Protein AF-A0A3S8S0G2-F1 (afdb_monomer_lite)

Foldseek 3Di:
DDPVVLVVLVVVLVVLVVVLVVLVVQLVVLVVVLVVLVVVLVVQVVCCVVVVDNDDPVRNVVSVVVNVVSVVVNVVSVVVSVVSVCCCVVPSPVVNVVVVVVVVVVVVVVVVVVVVVVVVVVVVVVVVVVVLVVVQVVVVVVQVVVLVVVVVVCVVVVNDDDDDRDDDDCVCVQAPPVRPDRVDDDPVQVCCCVVVVDHDPVVVVCVPVPDDDDDD

Secondary structure (DSSP, 8-state):
--HHHHHHHHHHHHHHHHHHHHHHHHHHHHHHHHHHHHHHHHHHHHHHHTTSS---HHHHHHHHHHHHHHHHHHHHHHHHHHHHHHHIIIIIHHHHHHHHHHHHHHHHHHHHHHHHHHHHHHHHHHHHHHHHHHHHHHHHHHHHHHHHHHHHHHHHHT-----------GGGTSS-TTS---SS--HHHHHIIIII----GGGGGGTT--SS----

Radius of gyration: 42.7 Å; chains: 1; bounding box: 92×51×116 Å

Sequence (216 aa):
MSIKELREYEVAAKEFEDRLRVAREELHSLKEQHYKLSQKRMDMVDQDTKGTKQYSYSDFKKVDTELAELEKGIEFTSERVTRIEQSKNEQLAPLVRKAREGAEARARELKGVIDDVLEEMRRNRANMLLQLKKAHTEVNAELTALDNELERAELRTGNRNSYRSLSFDIREVLHDGEGNIGILPTYAEFDSAFYRGEVPDWAYKYEGERDGVPEA

Organism: NCBI:txid1338368

Structure (mmCIF, N/CA/C/O backbone):
data_AF-A0A3S8S0G2-F1
#
_entry.id   AF-A0A3S8S0G2-F1
#
loop_
_atom_site.group_PDB
_atom_site.id
_atom_site.type_symbol
_atom_site.label_atom_id
_atom_site.label_alt_id
_atom_site.label_comp_id
_atom_site.label_asym_id
_atom_site.label_entity_id
_atom_site.label_seq_id
_atom_site.pdbx_PDB_ins_code
_atom_site.Cartn_x
_atom_site.Cartn_y
_atom_site.Cartn_z
_atom_site.occupancy
_atom_site.B_iso_or_equiv
_atom_site.auth_seq_id
_atom_site.auth_comp_id
_atom_site.auth_asym_id
_atom_site.auth_atom_id
_atom_site.pdbx_PDB_model_num
ATOM 1 N N . MET A 1 1 ? -7.009 11.282 -6.377 1.00 55.25 1 MET A N 1
ATOM 2 C CA . MET A 1 1 ? -6.869 11.013 -4.934 1.00 55.25 1 MET A CA 1
ATOM 3 C C . MET A 1 1 ? -5.385 10.971 -4.613 1.00 55.25 1 MET A C 1
ATOM 5 O O . MET A 1 1 ? -4.641 10.344 -5.360 1.00 55.25 1 MET A O 1
ATOM 9 N N . SER A 1 2 ? -4.941 11.721 -3.614 1.00 60.03 2 SER A N 1
ATOM 10 C CA . SER A 1 2 ? -3.530 11.914 -3.278 1.00 60.03 2 SER A CA 1
ATOM 11 C C . SER A 1 2 ? -3.062 10.918 -2.211 1.00 60.03 2 SER A C 1
ATOM 13 O O . SER A 1 2 ? -3.845 10.460 -1.384 1.00 60.03 2 SER A O 1
ATOM 15 N N . ILE A 1 3 ? -1.757 10.627 -2.178 1.00 62.78 3 ILE A N 1
ATOM 16 C CA . ILE A 1 3 ? -1.111 9.828 -1.114 1.00 62.78 3 ILE A CA 1
ATOM 17 C C . ILE A 1 3 ? -1.413 10.405 0.284 1.00 62.78 3 ILE A C 1
ATOM 19 O O . ILE A 1 3 ? -1.460 9.674 1.271 1.00 62.78 3 ILE A O 1
ATOM 23 N N . LYS A 1 4 ? -1.652 11.718 0.364 1.00 65.62 4 LYS A N 1
ATOM 24 C CA . LYS A 1 4 ? -2.008 12.418 1.596 1.00 65.62 4 LYS A CA 1
ATOM 25 C C . LYS A 1 4 ? -3.375 11.980 2.140 1.00 65.62 4 LYS A C 1
ATOM 27 O O . LYS A 1 4 ? -3.467 11.688 3.324 1.00 65.62 4 LYS A O 1
ATOM 32 N N . GLU A 1 5 ? -4.381 11.837 1.278 1.00 66.38 5 GLU A N 1
ATOM 33 C CA . GLU A 1 5 ? -5.725 11.371 1.670 1.00 66.38 5 GLU A CA 1
ATOM 34 C C . GLU A 1 5 ? -5.680 9.922 2.187 1.00 66.38 5 GLU A C 1
ATOM 36 O O . GLU A 1 5 ? -6.320 9.589 3.179 1.00 66.38 5 GLU A O 1
ATOM 41 N N . LEU A 1 6 ? -4.846 9.067 1.582 1.00 68.12 6 LEU A N 1
ATOM 42 C CA . LEU A 1 6 ? -4.609 7.692 2.048 1.00 68.12 6 LEU A CA 1
ATOM 43 C C . LEU A 1 6 ? -4.014 7.641 3.464 1.00 68.12 6 LEU A C 1
ATOM 45 O O . LEU A 1 6 ? -4.490 6.876 4.300 1.00 68.12 6 LEU A O 1
ATOM 49 N N . ARG A 1 7 ? -3.021 8.490 3.754 1.00 69.44 7 ARG A N 1
ATOM 50 C CA . ARG A 1 7 ? -2.430 8.601 5.099 1.00 69.44 7 ARG A CA 1
ATOM 51 C C . ARG A 1 7 ? -3.428 9.127 6.127 1.00 69.44 7 ARG A C 1
ATOM 53 O O . ARG A 1 7 ? -3.447 8.650 7.257 1.00 69.44 7 ARG A O 1
ATOM 60 N N . GLU A 1 8 ? -4.266 10.087 5.749 1.00 74.50 8 GLU A N 1
ATOM 61 C CA . GLU A 1 8 ? -5.331 10.601 6.617 1.00 74.50 8 GLU A CA 1
ATOM 62 C C . GLU A 1 8 ? -6.349 9.497 6.961 1.00 74.50 8 GLU A C 1
ATOM 64 O O . GLU A 1 8 ? -6.762 9.383 8.117 1.00 74.50 8 GLU A O 1
ATOM 69 N N . TYR A 1 9 ? -6.675 8.608 6.012 1.00 77.12 9 TYR A N 1
ATOM 70 C CA . TYR A 1 9 ? -7.516 7.437 6.282 1.00 77.12 9 TYR A CA 1
ATOM 71 C C . TYR A 1 9 ? -6.854 6.400 7.191 1.00 77.12 9 TYR A C 1
ATOM 73 O O . TYR A 1 9 ? -7.536 5.839 8.046 1.00 77.12 9 TYR A O 1
ATOM 81 N N . GLU A 1 10 ? -5.551 6.143 7.051 1.00 73.06 10 GLU A N 1
ATOM 82 C CA . GLU A 1 10 ? -4.819 5.244 7.957 1.00 73.06 10 GLU A CA 1
ATOM 83 C C . GLU A 1 10 ? -4.799 5.775 9.395 1.00 73.06 10 GLU A C 1
ATOM 85 O O . GLU A 1 10 ? -5.025 5.019 10.342 1.00 73.06 10 GLU A O 1
ATOM 90 N N . VAL A 1 11 ? -4.582 7.083 9.565 1.00 79.88 11 VAL A N 1
ATOM 91 C CA . VAL A 1 11 ? -4.627 7.735 10.881 1.00 79.88 11 VAL A CA 1
ATOM 92 C C . VAL A 1 11 ? -6.025 7.615 11.488 1.00 79.88 11 VAL A C 1
ATOM 94 O O . VAL A 1 11 ? -6.151 7.194 12.639 1.00 79.88 11 VAL A O 1
ATOM 97 N N . ALA A 1 12 ? -7.073 7.896 10.708 1.00 79.19 12 ALA A N 1
ATOM 98 C CA . ALA A 1 12 ? -8.452 7.733 11.158 1.00 79.19 12 ALA A CA 1
ATOM 99 C C . ALA A 1 12 ? -8.774 6.269 11.512 1.00 79.19 12 ALA A C 1
ATOM 101 O O . ALA A 1 12 ? -9.400 6.008 12.538 1.00 79.19 12 ALA A O 1
ATOM 102 N N . ALA A 1 13 ? -8.315 5.298 10.712 1.00 78.12 13 ALA A N 1
ATOM 103 C CA . ALA A 1 13 ? -8.507 3.869 10.975 1.00 78.12 13 ALA A CA 1
ATOM 104 C C . ALA A 1 13 ? -7.913 3.450 12.318 1.00 78.12 13 ALA A C 1
ATOM 106 O O . ALA A 1 13 ? -8.582 2.784 13.112 1.00 78.12 13 ALA A O 1
ATOM 107 N N . LYS A 1 14 ? -6.681 3.889 12.580 1.00 82.50 14 LYS A N 1
ATOM 108 C CA . LYS A 1 14 ? -5.986 3.620 13.833 1.00 82.50 14 LYS A CA 1
ATOM 109 C C . LYS A 1 14 ? -6.703 4.259 15.021 1.00 82.50 14 LYS A C 1
ATOM 111 O O . LYS A 1 14 ? -6.891 3.610 16.043 1.00 82.50 14 LYS A O 1
ATOM 116 N N . GLU A 1 15 ? -7.179 5.492 14.866 1.00 85.56 15 GLU A N 1
ATOM 117 C CA . GLU A 1 15 ? -7.952 6.172 15.906 1.00 85.56 15 GLU A CA 1
ATOM 118 C C . GLU A 1 15 ? -9.265 5.436 16.229 1.00 85.56 15 GLU A C 1
ATOM 120 O O . GLU A 1 15 ? -9.613 5.268 17.401 1.00 85.56 15 GLU A O 1
ATOM 125 N N . PHE A 1 16 ? -9.985 4.946 15.214 1.00 86.00 16 PHE A N 1
ATOM 126 C CA . PHE A 1 16 ? -11.172 4.112 15.424 1.00 86.00 16 PHE A CA 1
ATOM 127 C C . PHE A 1 16 ? -10.834 2.812 16.157 1.00 86.00 16 PHE A C 1
ATOM 129 O O . PHE A 1 16 ? -11.582 2.413 17.048 1.00 86.00 16 PHE A O 1
ATOM 136 N N . GLU A 1 17 ? -9.724 2.157 15.817 1.00 85.38 17 GLU A N 1
ATOM 137 C CA . GLU A 1 17 ? -9.273 0.937 16.493 1.00 85.38 17 GLU A CA 1
ATOM 138 C C . GLU A 1 17 ? -8.906 1.178 17.955 1.00 85.38 17 GLU A C 1
ATOM 140 O O . GLU A 1 17 ? -9.342 0.414 18.816 1.00 85.38 17 GLU A O 1
ATOM 145 N N . ASP A 1 18 ? -8.193 2.263 18.252 1.00 89.25 18 ASP A N 1
ATOM 146 C CA . ASP A 1 18 ? -7.839 2.633 19.621 1.00 89.25 18 ASP A CA 1
ATOM 147 C C . ASP A 1 18 ? -9.086 2.943 20.459 1.00 89.25 18 ASP A C 1
ATOM 149 O O . ASP A 1 18 ? -9.242 2.414 21.563 1.00 89.25 18 ASP A O 1
ATOM 153 N N . ARG A 1 19 ? -10.028 3.729 19.921 1.00 88.56 19 ARG A N 1
ATOM 154 C CA . ARG A 1 19 ? -11.305 4.028 20.596 1.00 88.56 19 ARG A CA 1
ATOM 155 C C . ARG A 1 19 ? -12.122 2.763 20.856 1.00 88.56 19 ARG A C 1
ATOM 157 O O . ARG A 1 19 ? -12.725 2.618 21.919 1.00 88.56 19 ARG A O 1
ATOM 164 N N . LEU A 1 20 ? -12.143 1.846 19.894 1.00 91.19 20 LEU A N 1
ATOM 165 C CA . LEU A 1 20 ? -12.887 0.593 19.977 1.00 91.19 20 LEU A CA 1
ATOM 166 C C . LEU A 1 20 ? -12.241 -0.376 20.975 1.00 91.19 20 LEU A C 1
ATOM 168 O O . LEU A 1 20 ? -12.955 -1.026 21.738 1.00 91.19 20 LEU A O 1
ATOM 172 N N . ARG A 1 21 ? -10.905 -0.420 21.035 1.00 93.56 21 ARG A N 1
ATOM 173 C CA . ARG A 1 21 ? -10.153 -1.161 22.053 1.00 93.56 21 ARG A CA 1
ATOM 174 C C . ARG A 1 21 ? -10.496 -0.663 23.456 1.00 93.56 21 ARG A C 1
ATOM 176 O O . ARG A 1 21 ? -10.939 -1.462 24.275 1.00 93.56 21 ARG A O 1
ATOM 183 N N . VAL A 1 22 ? -10.386 0.645 23.696 1.00 93.50 22 VAL A N 1
ATOM 184 C CA . VAL A 1 22 ? -10.711 1.254 24.999 1.00 93.50 22 VAL A CA 1
ATOM 185 C C . VAL A 1 22 ? -12.167 0.984 25.387 1.00 93.50 22 VAL A C 1
ATOM 187 O O . VAL A 1 22 ? -12.443 0.568 26.508 1.00 93.50 22 VAL A O 1
ATOM 190 N N . ALA A 1 23 ? -13.113 1.144 24.457 1.00 91.62 23 ALA A N 1
ATOM 191 C CA . ALA A 1 23 ? -14.524 0.892 24.741 1.00 91.62 23 ALA A CA 1
ATOM 192 C C . ALA A 1 23 ? -14.824 -0.585 25.059 1.00 91.62 23 ALA A C 1
ATOM 194 O O . ALA A 1 23 ? -15.685 -0.865 25.892 1.00 91.62 23 ALA A O 1
ATOM 195 N N . ARG A 1 24 ? -14.119 -1.533 24.427 1.00 92.69 24 ARG A N 1
ATOM 196 C CA . ARG A 1 24 ? -14.239 -2.966 24.738 1.00 92.69 24 ARG A CA 1
ATOM 197 C C . ARG A 1 24 ? -13.631 -3.318 26.093 1.00 92.69 24 ARG A C 1
ATOM 199 O O . ARG A 1 24 ? -14.227 -4.113 26.815 1.00 92.69 24 ARG A O 1
ATOM 206 N N . GLU A 1 25 ? -12.486 -2.732 26.437 1.00 95.00 25 GLU A N 1
ATOM 207 C CA . GLU A 1 25 ? -11.857 -2.886 27.756 1.00 95.00 25 GLU A CA 1
ATOM 208 C C . GLU A 1 25 ? -12.789 -2.367 28.867 1.00 95.00 25 GLU A C 1
ATOM 210 O O . GLU A 1 25 ? -13.027 -3.065 29.853 1.00 95.00 25 GLU A O 1
ATOM 215 N N . GLU A 1 26 ? -13.402 -1.196 28.670 1.00 94.06 26 GLU A N 1
ATOM 216 C CA . GLU A 1 26 ? -14.390 -0.626 29.596 1.00 94.06 26 GLU A CA 1
ATOM 217 C C . GLU A 1 26 ? -15.633 -1.519 29.734 1.00 94.06 26 GLU A C 1
ATOM 219 O O . GLU A 1 26 ? -16.041 -1.846 30.849 1.00 94.06 26 GLU A O 1
ATOM 224 N N . LEU A 1 27 ? -16.195 -1.989 28.613 1.00 94.12 27 LEU A N 1
ATOM 225 C CA . LEU A 1 27 ? -17.341 -2.903 28.619 1.00 94.12 27 LEU A CA 1
ATOM 226 C C . LEU A 1 27 ? -17.026 -4.206 29.363 1.00 94.12 27 LEU A C 1
ATOM 228 O O . LEU A 1 27 ? -17.877 -4.732 30.080 1.00 94.12 27 LEU A O 1
ATOM 232 N N . HIS A 1 28 ? -15.818 -4.741 29.178 1.00 95.12 28 HIS A N 1
ATOM 233 C CA . HIS A 1 28 ? -15.378 -5.949 29.863 1.00 95.12 28 HIS A CA 1
ATOM 234 C C . HIS A 1 28 ? -15.282 -5.727 31.376 1.00 95.12 28 HIS A C 1
ATOM 236 O O . HIS A 1 28 ? -15.845 -6.513 32.134 1.00 95.12 28 HIS A O 1
ATOM 242 N N . SER A 1 29 ? -14.661 -4.624 31.801 1.00 95.69 29 SER A N 1
ATOM 243 C CA . SER A 1 29 ? -14.555 -4.240 33.213 1.00 95.69 29 SER A CA 1
ATOM 244 C C . SER A 1 29 ? -15.931 -4.088 33.873 1.00 95.69 29 SER A C 1
ATOM 246 O O . SER A 1 29 ? -16.177 -4.660 34.935 1.00 95.69 29 SER A O 1
ATOM 248 N N . LEU A 1 30 ? -16.871 -3.400 33.214 1.00 94.44 30 LEU A N 1
ATOM 249 C CA . LEU A 1 30 ? -18.239 -3.237 33.716 1.00 94.44 30 LEU A CA 1
ATOM 250 C C . LEU A 1 30 ? -18.970 -4.580 33.856 1.00 94.44 30 LEU A C 1
ATOM 252 O O . LEU A 1 30 ? -19.610 -4.830 34.876 1.00 94.44 30 LEU A O 1
ATOM 256 N N . LYS A 1 31 ? -18.839 -5.475 32.867 1.00 94.12 31 LYS A N 1
ATOM 257 C CA . LYS A 1 31 ? -19.412 -6.831 32.933 1.00 94.12 31 LYS A CA 1
ATOM 258 C C . LYS A 1 31 ? -18.806 -7.659 34.063 1.00 94.12 31 LYS A C 1
ATOM 260 O O . LYS A 1 31 ? -19.527 -8.395 34.731 1.00 94.12 31 LYS A O 1
ATOM 265 N N . GLU A 1 32 ? -17.504 -7.538 34.296 1.00 96.62 32 GLU A N 1
ATOM 266 C CA . GLU A 1 32 ? -16.827 -8.238 35.387 1.00 96.62 32 GLU A CA 1
ATOM 267 C C . GLU A 1 32 ? -17.284 -7.723 36.761 1.00 96.62 32 GLU A C 1
ATOM 269 O O . GLU A 1 32 ? -17.546 -8.516 37.669 1.00 96.62 32 GLU A O 1
ATOM 274 N N . GLN A 1 33 ? -17.429 -6.403 36.914 1.00 95.06 33 GLN A N 1
ATOM 275 C CA . GLN A 1 33 ? -17.959 -5.784 38.131 1.00 95.06 33 GLN A CA 1
ATOM 276 C C . GLN A 1 33 ? -19.407 -6.204 38.393 1.00 95.06 33 GLN A C 1
ATOM 278 O O . GLN A 1 33 ? -19.728 -6.598 39.515 1.00 95.06 33 GLN A O 1
ATOM 283 N N . HIS A 1 34 ? -20.258 -6.188 37.361 1.00 96.06 34 HIS A N 1
ATOM 284 C CA . HIS A 1 34 ? -21.646 -6.648 37.456 1.00 96.06 34 HIS A CA 1
ATOM 285 C C . HIS A 1 34 ? -21.715 -8.115 37.881 1.00 96.06 34 HIS A C 1
ATOM 287 O O . HIS A 1 34 ? -22.413 -8.442 38.839 1.00 96.06 34 HIS A O 1
ATOM 293 N N . TYR A 1 35 ? -20.903 -8.982 37.269 1.00 95.69 35 TYR A N 1
ATOM 294 C CA . TYR A 1 35 ? -20.822 -10.394 37.640 1.00 95.69 35 TYR A CA 1
ATOM 295 C C . TYR A 1 35 ? -20.419 -10.590 39.109 1.00 95.69 35 TYR A C 1
ATOM 297 O O . TYR A 1 35 ? -21.106 -11.296 39.849 1.00 95.69 35 TYR A O 1
ATOM 305 N N . LYS A 1 36 ? -19.345 -9.927 39.562 1.00 96.06 36 LYS A N 1
ATOM 306 C CA . LYS A 1 36 ? -18.873 -9.994 40.958 1.00 96.06 36 LYS A CA 1
ATOM 307 C C . LYS A 1 36 ? -19.933 -9.505 41.945 1.00 96.06 36 LYS A C 1
ATOM 309 O O . LYS A 1 36 ? -20.139 -10.121 42.991 1.00 96.06 36 LYS A O 1
ATOM 314 N N . LEU A 1 37 ? -20.618 -8.412 41.620 1.00 94.88 37 LEU A N 1
ATOM 315 C CA . LEU A 1 37 ? -21.658 -7.849 42.473 1.00 94.88 37 LEU A CA 1
ATOM 316 C C . LEU A 1 37 ? -22.914 -8.733 42.501 1.00 94.88 37 LEU A C 1
ATOM 318 O O . LEU A 1 37 ? -23.516 -8.916 43.559 1.00 94.88 37 LEU A O 1
ATOM 322 N N . SER A 1 38 ? -23.261 -9.359 41.375 1.00 94.69 38 SER A N 1
ATOM 323 C CA . SER A 1 38 ? -24.359 -10.323 41.281 1.00 94.69 38 SER A CA 1
ATOM 324 C C . SER A 1 38 ? -24.070 -11.584 42.098 1.00 94.69 38 SER A C 1
ATOM 326 O O . SER A 1 38 ? -24.956 -12.076 42.797 1.00 94.69 38 SER A O 1
ATOM 328 N N . GLN A 1 39 ? -22.830 -12.086 42.073 1.00 96.12 39 GLN A N 1
ATOM 329 C CA . GLN A 1 39 ? -22.406 -13.185 42.947 1.00 96.12 39 GLN A CA 1
ATOM 330 C C . GLN A 1 39 ? -22.522 -12.796 44.422 1.00 96.12 39 GLN A C 1
ATOM 332 O O . GLN A 1 39 ? -23.163 -13.503 45.193 1.00 96.12 39 GLN A O 1
ATOM 337 N N . LYS A 1 40 ? -22.002 -11.620 44.798 1.00 94.06 40 LYS A N 1
ATOM 338 C CA . LYS A 1 40 ? -22.124 -11.097 46.165 1.00 94.06 40 LYS A CA 1
ATOM 339 C C . LYS A 1 40 ? -23.585 -11.002 46.610 1.00 94.06 40 LYS A C 1
ATOM 341 O O . LYS A 1 40 ? -23.899 -11.341 47.747 1.00 94.06 40 LYS A O 1
ATOM 346 N N . ARG A 1 41 ? -24.487 -10.566 45.726 1.00 93.69 41 ARG A N 1
ATOM 347 C CA . ARG A 1 41 ? -25.928 -10.527 45.999 1.00 93.69 41 ARG A CA 1
ATOM 348 C C . ARG A 1 41 ? -26.494 -11.921 46.267 1.00 93.69 41 ARG A C 1
ATOM 350 O O . ARG A 1 41 ? -27.240 -12.084 47.229 1.00 93.69 41 ARG A O 1
ATOM 357 N N . MET A 1 42 ? -26.153 -12.914 45.443 1.00 93.62 42 MET A N 1
ATOM 358 C CA . MET A 1 42 ? -26.585 -14.301 45.661 1.00 93.62 42 MET A CA 1
ATOM 359 C C . MET A 1 42 ? -26.065 -14.846 46.994 1.00 93.62 42 MET A C 1
ATOM 361 O O . MET A 1 42 ? -26.844 -15.426 47.746 1.00 93.62 42 MET A O 1
ATOM 365 N N . ASP A 1 43 ? -24.802 -14.583 47.330 1.00 94.81 43 ASP A N 1
ATOM 366 C CA . ASP A 1 43 ? -24.209 -14.991 48.607 1.00 94.81 43 ASP A CA 1
ATOM 367 C C . ASP A 1 43 ? -24.902 -14.322 49.802 1.00 94.81 43 ASP A C 1
ATOM 369 O O . ASP A 1 43 ? -25.124 -14.962 50.830 1.00 94.81 43 ASP A O 1
ATOM 373 N N . MET A 1 44 ? -25.278 -13.043 49.679 1.00 92.94 44 MET A N 1
ATOM 374 C CA . MET A 1 44 ? -26.047 -12.340 50.712 1.00 92.94 44 MET A CA 1
ATOM 375 C C . MET A 1 44 ? -27.412 -12.996 50.939 1.00 92.94 44 MET A C 1
ATOM 377 O O . MET A 1 44 ? -27.797 -13.199 52.087 1.00 92.94 44 MET A O 1
ATOM 381 N N . VAL A 1 45 ? -28.123 -13.367 49.868 1.00 93.06 45 VAL A N 1
ATOM 382 C CA . VAL A 1 45 ? -29.414 -14.072 49.963 1.00 93.06 45 VAL A CA 1
ATOM 383 C C . VAL A 1 45 ? -29.245 -15.455 50.600 1.00 93.06 45 VAL A C 1
ATOM 385 O O . VAL A 1 45 ? -30.026 -15.835 51.472 1.00 93.06 45 VAL A O 1
ATOM 388 N N . ASP A 1 46 ? -28.221 -16.209 50.204 1.00 94.38 46 ASP A N 1
ATOM 389 C CA . ASP A 1 46 ? -27.945 -17.546 50.740 1.00 94.38 46 ASP A CA 1
ATOM 390 C C . ASP A 1 46 ? -27.591 -17.510 52.239 1.00 94.38 46 ASP A C 1
ATOM 392 O O . ASP A 1 46 ? -28.090 -18.313 53.027 1.00 94.38 46 ASP A O 1
ATOM 396 N N . GLN A 1 47 ? -26.780 -16.541 52.668 1.00 93.06 47 GLN A N 1
ATOM 397 C CA . GLN A 1 47 ? -26.413 -16.367 54.077 1.00 93.06 47 GLN A CA 1
ATOM 398 C C . GLN A 1 47 ? -27.587 -15.906 54.952 1.00 93.06 47 GLN A C 1
ATOM 400 O O . GLN A 1 47 ? -27.730 -16.385 56.081 1.00 93.06 47 GLN A O 1
ATOM 405 N N . ASP A 1 48 ? -28.429 -15.010 54.431 1.00 91.00 48 ASP A N 1
ATOM 406 C CA . ASP A 1 48 ? -29.618 -14.518 55.136 1.00 91.00 48 ASP A CA 1
ATOM 407 C C . ASP A 1 48 ? -30.651 -15.640 55.314 1.00 91.00 48 ASP A C 1
ATOM 409 O O . ASP A 1 48 ? -31.127 -15.890 56.421 1.00 91.00 48 ASP A O 1
ATOM 413 N N . THR A 1 49 ? -30.908 -16.414 54.253 1.00 90.25 49 THR A N 1
ATOM 414 C CA . THR A 1 49 ? -31.842 -17.556 54.285 1.00 90.25 49 THR A CA 1
ATOM 415 C C . THR A 1 49 ? -31.359 -18.711 55.161 1.00 90.25 49 THR A C 1
ATOM 417 O O . THR A 1 49 ? -32.172 -19.359 55.820 1.00 90.25 49 THR A O 1
ATOM 420 N N . LYS A 1 50 ? -30.044 -18.958 55.224 1.00 91.56 50 LYS A N 1
ATOM 421 C CA . LYS A 1 50 ? -29.438 -19.940 56.143 1.00 91.56 50 LYS A CA 1
ATOM 422 C C . LYS A 1 50 ? -29.326 -19.434 57.583 1.00 91.56 50 LYS A C 1
ATOM 424 O O . LYS A 1 50 ? -28.956 -20.211 58.462 1.00 91.56 50 LYS A O 1
ATOM 429 N N . GLY A 1 51 ? -29.603 -18.152 57.833 1.00 86.88 51 GLY A N 1
ATOM 430 C CA . GLY A 1 51 ? -29.481 -17.525 59.150 1.00 86.88 51 GLY A CA 1
ATOM 431 C C . GLY A 1 51 ? -28.040 -17.399 59.656 1.00 86.88 51 GLY A C 1
ATOM 432 O O . GLY A 1 51 ? -27.831 -17.154 60.841 1.00 86.88 51 GLY A O 1
ATOM 433 N N . THR A 1 52 ? -27.037 -17.570 58.788 1.00 86.56 52 THR A N 1
ATOM 434 C CA . THR A 1 52 ? -25.617 -17.449 59.160 1.00 86.56 52 THR A CA 1
ATOM 435 C C . THR A 1 52 ? -25.188 -15.993 59.296 1.00 86.56 52 THR A C 1
ATOM 437 O O . THR A 1 52 ? -24.284 -15.689 60.075 1.00 86.56 52 THR A O 1
ATOM 440 N N . LYS A 1 53 ? -25.843 -15.081 58.570 1.00 88.75 53 LYS A N 1
ATOM 441 C CA . LYS A 1 53 ? -25.648 -13.636 58.686 1.00 88.75 53 LYS A CA 1
ATOM 442 C C . LYS A 1 53 ? -26.908 -12.906 58.238 1.00 88.75 53 LYS A C 1
ATOM 444 O O . LYS A 1 53 ? -27.368 -13.133 57.129 1.00 88.75 53 LYS A O 1
ATOM 449 N N . GLN A 1 54 ? -27.428 -12.018 59.083 1.00 85.88 54 GLN A N 1
ATOM 450 C CA . GLN A 1 54 ? -28.591 -11.199 58.746 1.00 85.88 54 GLN A CA 1
ATOM 451 C C . GLN A 1 54 ? -28.170 -9.931 58.011 1.00 85.88 54 GLN A C 1
ATOM 453 O O . GLN A 1 54 ? -27.309 -9.186 58.491 1.00 85.88 54 GLN A O 1
ATOM 458 N N . TYR A 1 55 ? -28.801 -9.676 56.872 1.00 88.75 55 TYR A N 1
ATOM 459 C CA . TYR A 1 55 ? -28.630 -8.445 56.109 1.00 88.75 55 TYR A CA 1
ATOM 460 C C . TYR A 1 55 ? -29.885 -7.584 56.215 1.00 88.75 55 TYR A C 1
ATOM 462 O O . TYR A 1 55 ? -31.011 -8.078 56.212 1.00 88.75 55 TYR A O 1
ATOM 470 N N . SER A 1 56 ? -29.711 -6.266 56.310 1.00 91.00 56 SER A N 1
ATOM 471 C CA . SER A 1 56 ? -30.863 -5.371 56.321 1.00 91.00 56 SER A CA 1
ATOM 472 C C . SER A 1 56 ? -31.426 -5.206 54.908 1.00 91.00 56 SER A C 1
ATOM 474 O O . SER A 1 56 ? -30.706 -5.297 53.912 1.00 91.00 56 SER A O 1
ATOM 476 N N . TYR A 1 57 ? -32.704 -4.835 54.808 1.00 89.88 57 TYR A N 1
ATOM 477 C CA . TYR A 1 57 ? -33.296 -4.414 53.533 1.00 89.88 57 TYR A CA 1
ATOM 478 C C . TYR A 1 57 ? -32.490 -3.287 52.861 1.00 89.88 57 TYR A C 1
ATOM 480 O O . TYR A 1 57 ? -32.390 -3.225 51.637 1.00 89.88 57 TYR A O 1
ATOM 488 N N . SER A 1 58 ? -31.872 -2.408 53.658 1.00 90.94 58 SER A N 1
ATOM 489 C CA . SER A 1 58 ? -31.046 -1.321 53.135 1.00 90.94 58 SER A CA 1
ATOM 490 C C . SER A 1 58 ? -29.755 -1.812 52.471 1.00 90.94 58 SER A C 1
ATOM 492 O O . SER A 1 58 ? -29.308 -1.191 51.508 1.00 90.94 58 SER A O 1
ATOM 494 N N . ASP A 1 59 ? -29.192 -2.937 52.923 1.00 91.25 59 ASP A N 1
ATOM 495 C CA . ASP A 1 59 ? -27.980 -3.524 52.344 1.00 91.25 59 ASP A CA 1
ATOM 496 C C . ASP A 1 59 ? -28.277 -4.158 50.985 1.00 91.25 59 ASP A C 1
ATOM 498 O O . ASP A 1 59 ? -27.566 -3.893 50.016 1.00 91.25 59 ASP A O 1
ATOM 502 N N . PHE A 1 60 ? -29.372 -4.918 50.886 1.00 90.94 60 PHE A N 1
ATOM 503 C CA . PHE A 1 60 ? -29.843 -5.450 49.605 1.00 90.94 60 PHE A CA 1
ATOM 504 C C . PHE A 1 60 ? -30.172 -4.333 48.619 1.00 90.94 60 PHE A C 1
ATOM 506 O O . PHE A 1 60 ? -29.728 -4.374 47.477 1.00 90.94 60 PHE A O 1
ATOM 513 N N . LYS A 1 61 ? -30.863 -3.282 49.077 1.00 93.75 61 LYS A N 1
ATOM 514 C CA . LYS A 1 61 ? -31.218 -2.146 48.222 1.00 93.75 61 LYS A CA 1
ATOM 515 C C . LYS A 1 61 ? -29.993 -1.426 47.652 1.00 93.75 61 LYS A C 1
ATOM 517 O O . LYS A 1 61 ? -30.040 -0.999 46.501 1.00 93.75 61 LYS A O 1
ATOM 522 N N . LYS A 1 62 ? -28.906 -1.283 48.421 1.00 94.75 62 LYS A N 1
ATOM 523 C CA . LYS A 1 62 ? -27.648 -0.702 47.915 1.00 94.75 62 LYS A CA 1
ATOM 524 C C . LYS A 1 62 ? -27.071 -1.544 46.781 1.00 94.75 62 LYS A C 1
ATOM 526 O O . LYS A 1 62 ? -26.799 -1.005 45.717 1.00 94.75 62 LYS A O 1
ATOM 531 N N . VAL A 1 63 ? -26.972 -2.857 46.987 1.00 94.00 63 VAL A N 1
ATOM 532 C CA . VAL A 1 63 ? -26.455 -3.791 45.975 1.00 94.00 63 VAL A CA 1
ATOM 533 C C . VAL A 1 63 ? -27.344 -3.822 44.730 1.00 94.00 63 VAL A C 1
ATOM 535 O O . VAL A 1 63 ? -26.828 -3.788 43.619 1.00 94.00 63 VAL A O 1
ATOM 538 N N . ASP A 1 64 ? -28.668 -3.821 44.894 1.00 92.56 64 ASP A N 1
ATOM 539 C CA . ASP A 1 64 ? -29.622 -3.757 43.779 1.00 92.56 64 ASP A CA 1
ATOM 540 C C . ASP A 1 64 ? -29.490 -2.449 42.984 1.00 92.56 64 ASP A C 1
ATOM 542 O O . ASP A 1 64 ? -29.581 -2.452 41.758 1.00 92.56 64 ASP A O 1
ATOM 546 N N . THR A 1 65 ? -29.250 -1.327 43.672 1.00 95.25 65 THR A N 1
ATOM 547 C CA . THR A 1 65 ? -29.049 -0.022 43.024 1.00 95.25 65 THR A CA 1
ATOM 548 C C . THR A 1 65 ? -27.744 -0.005 42.231 1.00 95.25 65 THR A C 1
ATOM 550 O O . THR A 1 65 ? -27.754 0.365 41.061 1.00 95.25 65 THR A O 1
ATOM 553 N N . GLU A 1 66 ? -26.643 -0.465 42.830 1.00 93.81 66 GLU A N 1
ATOM 554 C CA . GLU A 1 66 ? -25.339 -0.575 42.163 1.00 93.81 66 GLU A CA 1
ATOM 555 C C . GLU A 1 66 ? -25.392 -1.533 40.956 1.00 93.81 66 GLU A C 1
ATOM 557 O O . GLU A 1 66 ? -24.825 -1.236 39.905 1.00 93.81 66 GLU A O 1
ATOM 562 N N . LEU A 1 67 ? -26.121 -2.654 41.051 1.00 94.75 67 LEU A N 1
ATOM 563 C CA . LEU A 1 67 ? -26.345 -3.560 39.916 1.00 94.75 67 LEU A CA 1
ATOM 564 C C . LEU A 1 67 ? -27.109 -2.879 38.778 1.00 94.75 67 LEU A C 1
ATOM 566 O O . LEU A 1 67 ? -26.697 -2.992 37.625 1.00 94.75 67 LEU A O 1
ATOM 570 N N . ALA A 1 68 ? -28.179 -2.146 39.093 1.00 95.12 68 ALA A N 1
ATOM 571 C CA . ALA A 1 68 ? -28.958 -1.421 38.092 1.00 95.12 68 ALA A CA 1
ATOM 572 C C . ALA A 1 68 ? -28.147 -0.295 37.420 1.00 95.12 68 ALA A C 1
ATOM 574 O O . ALA A 1 68 ? -28.326 -0.018 36.233 1.00 95.12 68 ALA A O 1
ATOM 575 N N . GLU A 1 69 ? -27.248 0.364 38.156 1.00 94.56 69 GLU A N 1
ATOM 576 C CA . GLU A 1 69 ? -26.318 1.351 37.594 1.00 94.56 69 GLU A CA 1
ATOM 577 C C . GLU A 1 69 ? -25.298 0.699 36.653 1.00 94.56 69 GLU A C 1
ATOM 579 O O . GLU A 1 69 ? -25.081 1.197 35.545 1.00 94.56 69 GLU A O 1
ATOM 584 N N . LEU A 1 70 ? -24.728 -0.445 37.045 1.00 93.31 70 LEU A N 1
ATOM 585 C CA . LEU A 1 70 ? -23.814 -1.213 36.198 1.00 93.31 70 LEU A CA 1
ATOM 586 C C . LEU A 1 70 ? -24.504 -1.733 34.932 1.00 93.31 70 LEU A C 1
ATOM 588 O O . LEU A 1 70 ? -23.910 -1.660 33.860 1.00 93.31 70 LEU A O 1
ATOM 592 N N . GLU A 1 71 ? -25.755 -2.196 35.012 1.00 93.88 71 GLU A N 1
ATOM 593 C CA . GLU A 1 71 ? -26.531 -2.623 33.837 1.00 93.88 71 GLU A CA 1
ATOM 594 C C . GLU A 1 71 ? -26.711 -1.492 32.826 1.00 93.88 71 GLU A C 1
ATOM 596 O O . GLU A 1 71 ? -26.423 -1.680 31.643 1.00 93.88 71 GLU A O 1
ATOM 601 N N . LYS A 1 72 ? -27.085 -0.294 33.291 1.00 94.38 72 LYS A N 1
ATOM 602 C CA . LYS A 1 72 ? -27.174 0.893 32.425 1.00 94.38 72 LYS A CA 1
ATOM 603 C C . LYS A 1 72 ? -25.824 1.254 31.810 1.00 94.38 72 LYS A C 1
ATOM 605 O O . LYS A 1 72 ? -25.754 1.599 30.632 1.00 94.38 72 LYS A O 1
ATOM 610 N N . GLY A 1 73 ? -24.746 1.166 32.591 1.00 91.75 73 GLY A N 1
ATOM 611 C CA . GLY A 1 73 ? -23.385 1.394 32.102 1.00 91.75 73 GLY A CA 1
ATOM 612 C C . GLY A 1 73 ? -22.974 0.393 31.017 1.00 91.75 73 GLY A C 1
ATOM 613 O O . GLY A 1 73 ? -22.389 0.784 30.003 1.00 91.75 73 GLY A O 1
ATOM 614 N N . ILE A 1 74 ? -23.314 -0.888 31.196 1.00 93.94 74 ILE A N 1
ATOM 615 C CA . ILE A 1 74 ? -23.072 -1.959 30.220 1.00 93.94 74 ILE A CA 1
ATOM 616 C C . ILE A 1 74 ? -23.861 -1.700 28.938 1.00 93.94 74 ILE A C 1
ATOM 618 O O . ILE A 1 74 ? -23.281 -1.787 27.857 1.00 93.94 74 ILE A O 1
ATOM 622 N N . GLU A 1 75 ? -25.149 -1.370 29.043 1.00 94.31 75 GLU A N 1
ATOM 623 C CA . GLU A 1 75 ? -26.013 -1.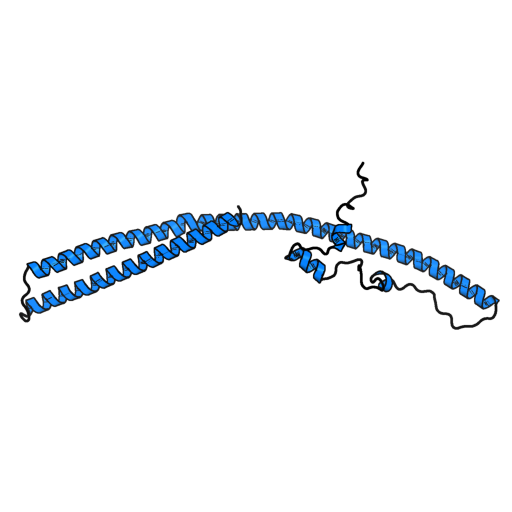086 27.894 1.00 94.31 75 GLU A CA 1
ATOM 624 C C . GLU A 1 75 ? -25.466 0.090 27.077 1.00 94.31 75 GLU A C 1
ATOM 626 O O . GLU A 1 75 ? -25.162 -0.061 25.891 1.00 94.31 75 GLU A O 1
ATOM 631 N N . PHE A 1 76 ? -25.199 1.220 27.737 1.00 94.25 76 PHE A N 1
ATOM 632 C CA . PHE A 1 76 ? -24.636 2.408 27.098 1.00 94.25 76 PHE A CA 1
ATOM 633 C C . PHE A 1 76 ? -23.289 2.130 26.415 1.00 94.25 76 PHE A C 1
ATOM 635 O O . PHE A 1 76 ? -23.055 2.531 25.271 1.00 94.25 76 PHE A O 1
ATOM 642 N N . THR A 1 77 ? -22.386 1.421 27.097 1.00 91.38 77 THR A N 1
ATOM 643 C CA . THR A 1 77 ? -21.059 1.113 26.546 1.00 91.38 77 THR A CA 1
ATOM 644 C C . THR A 1 77 ? -21.157 0.114 25.395 1.00 91.38 77 THR A C 1
ATOM 646 O O . THR A 1 77 ? -20.440 0.253 24.403 1.00 91.38 77 THR A O 1
ATOM 649 N N . SER A 1 78 ? -22.076 -0.853 25.473 1.00 93.31 78 SER A N 1
ATOM 650 C CA . SER A 1 78 ? -22.348 -1.803 24.394 1.00 93.31 78 SER A CA 1
ATOM 651 C C . SER A 1 78 ? -22.853 -1.087 23.143 1.00 93.31 78 SER A C 1
ATOM 653 O O . SER A 1 78 ? -22.309 -1.300 22.061 1.00 93.31 78 SER A O 1
ATOM 655 N N . GLU A 1 79 ? -23.818 -0.172 23.276 1.00 93.44 79 GLU A N 1
ATOM 656 C CA . GLU A 1 79 ? -24.278 0.654 22.154 1.00 93.44 79 GLU A CA 1
ATOM 657 C C . GLU A 1 79 ? -23.156 1.506 21.556 1.00 93.44 79 GLU A C 1
ATOM 659 O O . GLU A 1 79 ? -23.093 1.698 20.339 1.00 93.44 79 GLU A O 1
ATOM 664 N N . ARG A 1 80 ? -22.272 2.047 22.403 1.00 91.94 80 ARG A N 1
ATOM 665 C CA . ARG A 1 80 ? -21.123 2.834 21.951 1.00 91.94 80 ARG A CA 1
ATOM 666 C C . ARG A 1 80 ? -20.167 1.976 21.124 1.00 91.94 80 ARG A C 1
ATOM 668 O O . ARG A 1 80 ? -19.741 2.424 20.063 1.00 91.94 80 ARG A O 1
ATOM 675 N N . VAL A 1 81 ? -19.870 0.749 21.562 1.00 91.88 81 VAL A N 1
ATOM 676 C CA . VAL A 1 81 ? -19.067 -0.214 20.785 1.00 91.88 81 VAL A CA 1
ATOM 677 C C . VAL A 1 81 ? -19.727 -0.488 19.433 1.00 91.88 81 VAL A C 1
ATOM 679 O O . VAL A 1 81 ? -19.069 -0.333 18.406 1.00 91.88 81 VAL A O 1
ATOM 682 N N . THR A 1 82 ? -21.028 -0.794 19.411 1.00 92.94 82 THR A N 1
ATOM 683 C CA . THR A 1 82 ? -21.764 -1.063 18.166 1.00 92.94 82 THR A CA 1
ATOM 684 C C . THR A 1 82 ? -21.736 0.129 17.205 1.00 92.94 82 THR A C 1
ATOM 686 O O . THR A 1 82 ? -21.473 -0.049 16.017 1.00 92.94 82 THR A O 1
ATOM 689 N N . ARG A 1 83 ? -21.929 1.359 17.700 1.00 90.88 83 ARG A N 1
ATOM 690 C CA . ARG A 1 83 ? -21.866 2.578 16.873 1.00 90.88 83 ARG A CA 1
ATOM 691 C C . ARG A 1 83 ? -20.484 2.809 16.264 1.00 90.88 83 ARG A C 1
ATOM 693 O O . ARG A 1 83 ? -20.385 3.206 15.101 1.00 90.88 83 ARG A O 1
ATOM 700 N N . ILE A 1 84 ? -19.415 2.564 17.024 1.00 89.12 84 ILE A N 1
ATOM 701 C CA . ILE A 1 84 ? -18.038 2.692 16.523 1.00 89.12 84 ILE A CA 1
ATOM 702 C C . ILE A 1 84 ? -17.759 1.612 15.464 1.00 89.12 84 ILE A C 1
ATOM 704 O O . ILE A 1 84 ? -17.191 1.921 14.416 1.00 89.12 84 ILE A O 1
ATOM 708 N N . GLU A 1 85 ? -18.201 0.372 15.690 1.00 87.69 85 GLU A N 1
ATOM 709 C CA . GLU A 1 85 ? -18.071 -0.733 14.727 1.00 87.69 85 GLU A CA 1
ATOM 710 C C . GLU A 1 85 ? -18.810 -0.453 13.413 1.00 87.69 85 GLU A C 1
ATOM 712 O O . GLU A 1 85 ? -18.237 -0.621 12.334 1.00 87.69 85 GLU A O 1
ATOM 717 N N . GLN A 1 86 ? -20.051 0.032 13.494 1.00 88.38 86 GLN A N 1
ATOM 718 C CA . GLN A 1 86 ? -20.831 0.451 12.328 1.00 88.38 86 GLN A CA 1
ATOM 719 C C . GLN A 1 86 ? -20.140 1.589 11.577 1.00 88.38 86 GLN A C 1
ATOM 721 O O . GLN A 1 86 ? -19.947 1.493 10.370 1.00 88.38 86 GLN A O 1
ATOM 726 N N . SER A 1 87 ? -19.674 2.621 12.286 1.00 83.88 87 SER A N 1
ATOM 727 C CA . SER A 1 87 ? -18.988 3.760 11.658 1.00 83.88 87 SER A CA 1
ATOM 728 C C . SER A 1 87 ? -17.718 3.321 10.917 1.00 83.88 87 SER A C 1
ATOM 730 O O . SER A 1 87 ? -17.483 3.740 9.783 1.00 83.88 87 SER A O 1
ATOM 732 N N . LYS A 1 88 ? -16.926 2.414 11.506 1.00 81.44 88 LYS A N 1
ATOM 733 C CA . LYS A 1 88 ? -15.741 1.838 10.851 1.00 81.44 88 LYS A CA 1
ATOM 734 C C . LYS A 1 88 ? -16.114 1.083 9.570 1.00 81.44 88 LYS A C 1
ATOM 736 O O . LYS A 1 88 ? -15.487 1.283 8.529 1.00 81.44 88 LYS A O 1
ATOM 741 N N . ASN A 1 89 ? -17.128 0.224 9.633 1.00 80.19 89 ASN A N 1
ATOM 742 C CA . ASN A 1 89 ? -17.485 -0.650 8.517 1.00 80.19 89 ASN A CA 1
ATOM 743 C C . ASN A 1 89 ? -18.224 0.082 7.390 1.00 80.19 89 ASN A C 1
ATOM 745 O O . ASN A 1 89 ? -17.961 -0.174 6.218 1.00 80.19 89 ASN A O 1
ATOM 749 N N . GLU A 1 90 ? -19.133 0.993 7.725 1.00 81.62 90 GLU A N 1
ATOM 750 C CA . GLU A 1 90 ? -20.016 1.644 6.753 1.00 81.62 90 GLU A CA 1
ATOM 751 C C . GLU A 1 90 ? -19.414 2.919 6.164 1.00 81.62 90 GLU A C 1
ATOM 753 O O . GLU A 1 90 ? -19.696 3.247 5.013 1.00 81.62 90 GLU A O 1
ATOM 758 N N . GLN A 1 91 ? -18.573 3.638 6.914 1.00 77.88 91 GLN A N 1
ATOM 759 C CA . GLN A 1 91 ? -18.015 4.912 6.453 1.00 77.88 91 GLN A CA 1
ATOM 760 C C . GLN A 1 91 ? -16.564 4.765 6.007 1.00 77.88 91 GLN A C 1
ATOM 762 O O . GLN A 1 91 ? -16.215 5.173 4.899 1.00 77.88 91 GLN A O 1
ATOM 767 N N . LEU A 1 92 ? -15.712 4.155 6.833 1.00 76.12 92 LEU A N 1
ATOM 768 C CA . LEU A 1 92 ? -14.277 4.129 6.558 1.00 76.12 92 LEU A CA 1
ATOM 769 C C . LEU A 1 92 ? -13.898 3.088 5.497 1.00 76.12 92 LEU A C 1
ATOM 771 O O . LEU A 1 92 ? -13.152 3.400 4.568 1.00 76.12 92 LEU A O 1
ATOM 775 N N . ALA A 1 93 ? -14.433 1.867 5.586 1.00 74.62 93 ALA A N 1
ATOM 776 C CA . ALA A 1 93 ? -14.066 0.795 4.656 1.00 74.62 93 ALA A CA 1
ATOM 777 C C . ALA A 1 93 ? -14.369 1.125 3.174 1.00 74.62 93 ALA A C 1
ATOM 779 O O . ALA A 1 93 ? -13.501 0.887 2.325 1.00 74.62 93 ALA A O 1
ATOM 780 N N . PRO A 1 94 ? -15.524 1.726 2.813 1.00 79.38 94 PRO A N 1
ATOM 781 C CA . PRO A 1 94 ? -15.789 2.118 1.428 1.00 79.38 94 PRO A CA 1
ATOM 782 C C . PRO A 1 94 ? -14.875 3.238 0.925 1.00 79.38 94 PRO A C 1
ATOM 784 O O . PRO A 1 94 ? -14.523 3.245 -0.255 1.00 79.38 94 PRO A O 1
ATOM 787 N N . LEU A 1 95 ? -14.482 4.175 1.797 1.00 75.38 95 LEU A N 1
ATOM 788 C CA . LEU A 1 95 ? -13.561 5.259 1.445 1.00 75.38 95 LEU A CA 1
ATOM 789 C C . LEU A 1 95 ? -12.163 4.717 1.142 1.00 75.38 95 LEU A C 1
ATOM 791 O O . LEU A 1 95 ? -11.603 5.041 0.097 1.00 75.38 95 LEU A O 1
ATOM 795 N N . VAL A 1 96 ? -11.651 3.810 1.979 1.00 74.19 96 VAL A N 1
ATOM 796 C CA . VAL A 1 96 ? -10.370 3.126 1.735 1.00 74.19 96 VAL A CA 1
ATOM 797 C C . VAL A 1 96 ? -10.411 2.336 0.426 1.00 74.19 96 VAL A C 1
ATOM 799 O O . VAL A 1 96 ? -9.468 2.395 -0.364 1.00 74.19 96 VAL A O 1
ATOM 802 N N . ARG A 1 97 ? -11.521 1.638 0.142 1.00 77.00 97 ARG A N 1
ATOM 803 C CA . ARG A 1 97 ? -11.682 0.908 -1.123 1.00 77.00 97 ARG A CA 1
ATOM 804 C C . ARG A 1 97 ? -11.629 1.845 -2.332 1.00 77.00 97 ARG A C 1
ATOM 806 O O . ARG A 1 97 ? -10.856 1.594 -3.251 1.00 77.00 97 ARG A O 1
ATOM 813 N N . LYS A 1 98 ? -12.382 2.950 -2.305 1.00 76.94 98 LYS A N 1
ATOM 814 C CA . LYS A 1 98 ? -12.344 3.976 -3.363 1.00 76.94 98 LYS A CA 1
ATOM 815 C C . LYS A 1 98 ? -10.951 4.586 -3.523 1.00 76.94 98 LYS A C 1
ATOM 817 O O . LYS A 1 98 ? -10.534 4.872 -4.642 1.00 76.94 98 LYS A O 1
ATOM 822 N N . ALA A 1 99 ? -10.225 4.774 -2.422 1.00 72.50 99 ALA A N 1
ATOM 823 C CA . ALA A 1 99 ? -8.861 5.282 -2.459 1.00 72.50 99 ALA A CA 1
ATOM 824 C C . ALA A 1 99 ? -7.901 4.330 -3.156 1.00 72.50 99 ALA A C 1
ATOM 826 O O . ALA A 1 99 ? -7.126 4.753 -4.016 1.00 72.50 99 ALA A O 1
ATOM 827 N N . ARG A 1 100 ? -8.015 3.038 -2.855 1.00 75.00 100 ARG A N 1
ATOM 828 C CA . ARG A 1 100 ? -7.259 1.995 -3.539 1.00 75.00 100 ARG A CA 1
ATOM 829 C C . ARG A 1 100 ? -7.587 1.935 -5.029 1.00 75.00 100 ARG A C 1
ATOM 831 O O . ARG A 1 100 ? -6.671 1.965 -5.841 1.00 75.00 100 ARG A O 1
ATOM 838 N N . GLU A 1 101 ? -8.869 1.922 -5.390 1.00 78.31 101 GLU A N 1
ATOM 839 C CA . GLU A 1 101 ? -9.312 1.931 -6.792 1.00 78.31 101 GLU A CA 1
ATOM 840 C C . GLU A 1 101 ? -8.752 3.152 -7.551 1.00 78.31 101 GLU A C 1
ATOM 842 O O . GLU A 1 101 ? -8.258 3.023 -8.672 1.00 78.31 101 GLU A O 1
ATOM 847 N N . GLY A 1 102 ? -8.759 4.333 -6.920 1.00 76.56 102 GLY A N 1
ATOM 848 C CA . GLY A 1 102 ? -8.179 5.554 -7.482 1.00 76.56 102 GLY A CA 1
ATOM 849 C C . GLY A 1 102 ? -6.656 5.492 -7.639 1.00 76.56 102 GLY A C 1
ATOM 850 O O . GLY A 1 102 ? -6.129 5.933 -8.661 1.00 76.56 102 GLY A O 1
ATOM 851 N N . ALA A 1 103 ? -5.944 4.923 -6.664 1.00 74.06 103 ALA A N 1
ATOM 852 C CA . ALA A 1 103 ? -4.499 4.718 -6.745 1.00 74.06 103 ALA A CA 1
ATOM 853 C C . ALA A 1 103 ? -4.128 3.716 -7.851 1.00 74.06 103 ALA A C 1
ATOM 855 O O . ALA A 1 103 ? -3.210 3.969 -8.626 1.00 74.06 103 ALA A O 1
ATOM 856 N N . GLU A 1 104 ? -4.875 2.618 -7.982 1.00 76.12 104 GLU A N 1
ATOM 857 C CA . GLU A 1 104 ? -4.693 1.619 -9.043 1.00 76.12 104 GLU A CA 1
ATOM 858 C C . GLU A 1 104 ? -5.009 2.190 -10.434 1.00 76.12 104 GLU A C 1
ATOM 860 O O . GLU A 1 104 ? -4.336 1.864 -11.414 1.00 76.12 104 GLU A O 1
ATOM 865 N N . ALA A 1 105 ? -6.017 3.060 -10.553 1.00 76.62 105 ALA A N 1
ATOM 866 C CA . ALA A 1 105 ? -6.280 3.799 -11.786 1.00 76.62 105 ALA A CA 1
ATOM 867 C C . ALA A 1 105 ? -5.109 4.729 -12.135 1.00 76.62 105 ALA A C 1
ATOM 869 O O . ALA A 1 105 ? -4.585 4.662 -13.246 1.00 76.62 105 ALA A O 1
ATOM 870 N N . ARG A 1 106 ? -4.621 5.514 -11.167 1.00 79.00 106 ARG A N 1
ATOM 871 C CA . ARG A 1 106 ? -3.485 6.417 -11.387 1.00 79.00 106 ARG A CA 1
ATOM 872 C C . ARG A 1 106 ? -2.198 5.668 -11.728 1.00 79.00 106 ARG A C 1
ATOM 874 O O . ARG A 1 106 ? -1.450 6.107 -12.592 1.00 79.00 106 ARG A O 1
ATOM 881 N N . ALA A 1 107 ? -1.944 4.529 -11.089 1.00 77.56 107 ALA A N 1
ATOM 882 C CA . ALA A 1 107 ? -0.803 3.679 -11.409 1.00 77.56 107 ALA A CA 1
ATOM 883 C C . ALA A 1 107 ? -0.874 3.158 -12.852 1.00 77.56 107 ALA A C 1
ATOM 885 O O . ALA A 1 107 ? 0.141 3.133 -13.540 1.00 77.56 107 ALA A O 1
ATOM 886 N N . ARG A 1 108 ? -2.069 2.793 -13.340 1.00 77.75 108 ARG A N 1
ATOM 887 C CA . ARG A 1 108 ? -2.271 2.404 -14.745 1.00 77.75 108 ARG A CA 1
ATOM 888 C C . ARG A 1 108 ? -2.025 3.559 -15.712 1.00 77.75 108 ARG A C 1
ATOM 890 O O . ARG A 1 108 ? -1.385 3.343 -16.734 1.00 77.75 108 ARG A O 1
ATOM 897 N N . GLU A 1 109 ? -2.481 4.766 -15.386 1.00 81.12 109 GLU A N 1
ATOM 898 C CA . GLU A 1 109 ? -2.187 5.964 -16.187 1.00 81.12 109 GLU A CA 1
ATOM 899 C C . GLU A 1 109 ? -0.680 6.238 -16.259 1.00 81.12 109 GLU A C 1
ATOM 901 O O . GLU A 1 109 ? -0.135 6.421 -17.343 1.00 81.12 109 GLU A O 1
ATOM 906 N N . LEU A 1 110 ? 0.009 6.214 -15.112 1.00 78.56 110 LEU A N 1
ATOM 907 C CA . LEU A 1 110 ? 1.459 6.419 -15.046 1.00 78.56 110 LEU A CA 1
ATOM 908 C C . LEU A 1 110 ? 2.227 5.317 -15.777 1.00 78.56 110 LEU A C 1
ATOM 910 O O . LEU A 1 110 ? 3.233 5.599 -16.420 1.00 78.56 110 LEU A O 1
ATOM 914 N N . LYS A 1 111 ? 1.736 4.076 -15.726 1.00 77.75 111 LYS A N 1
ATOM 915 C CA . LYS A 1 111 ? 2.302 2.979 -16.506 1.00 77.75 111 LYS A CA 1
ATOM 916 C C . LYS A 1 111 ? 2.247 3.274 -18.006 1.00 77.75 111 LYS A C 1
ATOM 918 O O . LYS A 1 111 ? 3.239 3.031 -18.672 1.00 77.75 111 LYS A O 1
ATOM 923 N N . GLY A 1 112 ? 1.145 3.831 -18.515 1.00 76.44 112 GLY A N 1
ATOM 924 C CA . GLY A 1 112 ? 1.045 4.227 -19.925 1.00 76.44 112 GLY A CA 1
ATOM 925 C C . GLY A 1 112 ? 2.146 5.211 -20.334 1.00 76.44 112 GLY A C 1
ATOM 926 O O . GLY A 1 112 ? 2.817 4.995 -21.334 1.00 76.44 112 GLY A O 1
ATOM 927 N N . VAL A 1 113 ? 2.410 6.219 -19.496 1.00 79.25 113 VAL A N 1
ATOM 928 C CA . VAL A 1 113 ? 3.504 7.182 -19.723 1.00 79.25 113 VAL A CA 1
ATOM 929 C C . VAL A 1 113 ? 4.870 6.487 -19.763 1.00 79.25 113 VAL A C 1
ATOM 931 O O . VAL A 1 113 ? 5.692 6.780 -20.626 1.00 79.25 113 VAL A O 1
ATOM 934 N N . ILE A 1 114 ? 5.121 5.552 -18.841 1.00 75.75 114 ILE A N 1
ATOM 935 C CA . ILE A 1 114 ? 6.373 4.782 -18.810 1.00 75.75 114 ILE A CA 1
ATOM 936 C C . ILE A 1 114 ? 6.490 3.878 -20.044 1.00 75.75 114 ILE A C 1
ATOM 938 O O . ILE A 1 114 ? 7.563 3.797 -20.635 1.00 75.75 114 ILE A O 1
ATOM 942 N N . ASP A 1 115 ? 5.408 3.205 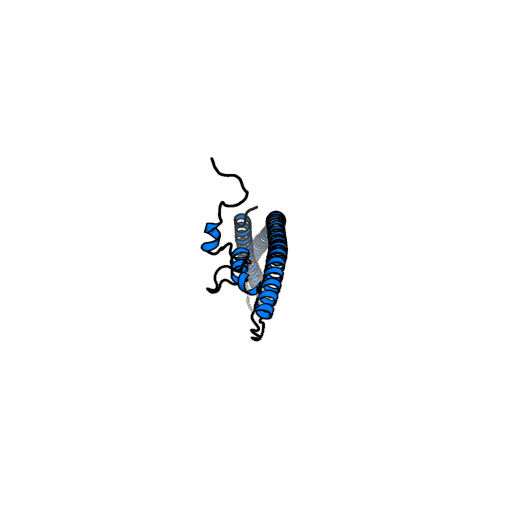-20.439 1.00 74.19 115 ASP A N 1
ATOM 943 C CA . ASP A 1 115 ? 5.388 2.300 -21.589 1.00 74.19 115 ASP A CA 1
ATOM 944 C C . ASP A 1 115 ? 5.733 3.050 -22.891 1.00 74.19 115 ASP A C 1
ATOM 946 O O . ASP A 1 115 ? 6.517 2.533 -23.691 1.00 74.19 115 ASP A O 1
ATOM 950 N N . ASP A 1 116 ? 5.243 4.284 -23.062 1.00 74.19 116 ASP A N 1
ATOM 951 C CA . ASP A 1 116 ? 5.579 5.143 -24.206 1.00 74.19 116 ASP A CA 1
ATOM 952 C C . ASP A 1 116 ? 7.076 5.500 -24.240 1.00 74.19 116 ASP A C 1
ATOM 954 O O . ASP A 1 116 ? 7.731 5.362 -25.277 1.00 74.19 116 ASP A O 1
ATOM 958 N N . VAL A 1 117 ? 7.652 5.886 -23.094 1.00 76.88 117 VAL A N 1
ATOM 959 C CA . VAL A 1 117 ? 9.096 6.171 -22.977 1.00 76.88 117 VAL A CA 1
ATOM 960 C C . VAL A 1 117 ? 9.926 4.920 -23.270 1.00 76.88 117 VAL A C 1
ATOM 962 O O . VAL A 1 117 ? 10.921 4.983 -23.994 1.00 76.88 117 VAL A O 1
ATOM 965 N N . LEU A 1 118 ? 9.515 3.759 -22.753 1.00 70.62 118 LEU A N 1
ATOM 966 C CA . LEU A 1 118 ? 10.196 2.492 -23.016 1.00 70.62 118 LEU A CA 1
ATOM 967 C C . LEU A 1 118 ? 10.153 2.122 -24.501 1.00 70.62 118 LEU A C 1
ATOM 969 O O . LEU A 1 118 ? 11.138 1.602 -25.028 1.00 70.62 118 LEU A O 1
ATOM 973 N N . GLU A 1 119 ? 9.043 2.384 -25.187 1.00 72.00 119 GLU A N 1
ATOM 974 C CA . GLU A 1 119 ? 8.932 2.143 -26.624 1.00 72.00 119 GLU A CA 1
ATOM 975 C C . GLU A 1 119 ? 9.839 3.080 -27.432 1.00 72.00 119 GLU A C 1
ATOM 977 O O . GLU A 1 119 ? 10.517 2.641 -28.367 1.00 72.00 119 GLU A O 1
ATOM 982 N N . GLU A 1 120 ? 9.945 4.346 -27.030 1.00 77.25 120 GLU A N 1
ATOM 983 C CA . GLU A 1 120 ? 10.888 5.290 -27.627 1.00 77.25 120 GLU A CA 1
ATOM 984 C C . GLU A 1 120 ? 12.347 4.843 -27.425 1.00 77.25 120 GLU A C 1
ATOM 986 O O . GLU A 1 120 ? 13.133 4.815 -28.376 1.00 77.25 120 GLU A O 1
ATOM 991 N N . MET A 1 121 ? 12.708 4.392 -26.218 1.00 71.81 121 MET A N 1
ATOM 992 C CA . MET A 1 121 ? 14.037 3.834 -25.939 1.00 71.81 121 MET A CA 1
ATOM 993 C C . MET A 1 121 ? 14.341 2.610 -26.811 1.00 71.81 121 MET A C 1
ATOM 995 O O . MET A 1 121 ? 15.445 2.489 -27.351 1.00 71.81 121 MET A O 1
ATOM 999 N N . ARG A 1 122 ? 13.370 1.701 -26.985 1.00 69.81 122 ARG A N 1
ATOM 1000 C CA . ARG A 1 122 ? 13.515 0.540 -27.883 1.00 69.81 122 ARG A CA 1
ATOM 1001 C C . ARG A 1 122 ? 13.759 0.984 -29.320 1.00 69.81 122 ARG A C 1
ATOM 1003 O O . ARG A 1 122 ? 14.652 0.440 -29.972 1.00 69.81 122 ARG A O 1
ATOM 1010 N N . ARG A 1 123 ? 13.008 1.978 -29.802 1.00 70.88 123 ARG A N 1
ATOM 1011 C CA . ARG A 1 123 ? 13.163 2.535 -31.151 1.00 70.88 123 ARG A CA 1
ATOM 1012 C C . ARG A 1 123 ? 14.545 3.152 -31.351 1.00 70.88 123 ARG A C 1
ATOM 1014 O O . ARG A 1 123 ? 15.209 2.825 -32.333 1.00 70.88 123 ARG A O 1
ATOM 1021 N N . ASN A 1 124 ? 15.007 3.979 -30.415 1.00 78.25 124 ASN A N 1
ATOM 1022 C CA . ASN A 1 124 ? 16.328 4.607 -30.490 1.00 78.25 124 ASN A CA 1
ATOM 1023 C C . ASN A 1 124 ? 17.440 3.560 -30.513 1.00 78.25 124 ASN A C 1
ATOM 1025 O O . ASN A 1 124 ? 18.300 3.588 -31.393 1.00 78.25 124 ASN A O 1
ATOM 1029 N N . ARG A 1 125 ? 17.358 2.552 -29.638 1.00 67.31 125 ARG A N 1
ATOM 1030 C CA . ARG A 1 125 ? 18.296 1.426 -29.646 1.00 67.31 125 ARG A CA 1
ATOM 1031 C C . ARG A 1 125 ? 18.300 0.684 -30.984 1.00 67.31 125 ARG A C 1
ATOM 1033 O O . ARG A 1 125 ? 19.370 0.361 -31.495 1.00 67.31 125 ARG A O 1
ATOM 1040 N N . ALA A 1 126 ? 17.130 0.409 -31.561 1.00 64.19 126 ALA A N 1
ATOM 1041 C CA . ALA A 1 126 ? 17.034 -0.243 -32.865 1.00 64.19 126 ALA A CA 1
ATOM 1042 C C . ALA A 1 126 ? 17.692 0.600 -33.971 1.00 64.19 126 ALA A C 1
ATOM 1044 O O . ALA A 1 126 ? 18.470 0.068 -34.764 1.00 64.19 126 ALA A O 1
ATOM 1045 N N . ASN A 1 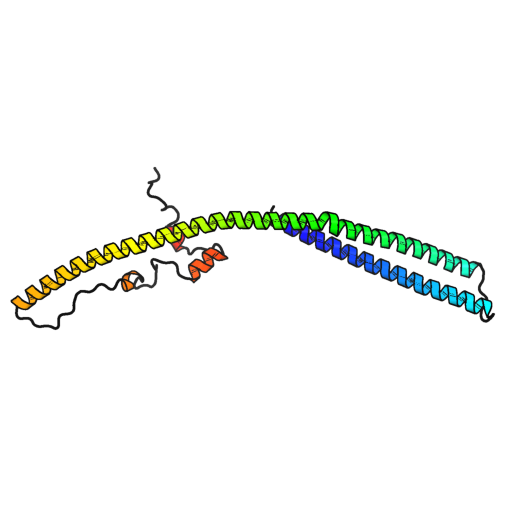127 ? 17.450 1.913 -33.984 1.00 73.94 127 ASN A N 1
ATOM 1046 C CA . ASN A 1 127 ? 18.066 2.838 -34.936 1.00 73.94 127 ASN A CA 1
ATOM 1047 C C . ASN A 1 127 ? 19.593 2.861 -34.812 1.00 73.94 127 ASN A C 1
ATOM 1049 O O . ASN A 1 127 ? 20.288 2.760 -35.821 1.00 73.94 127 ASN A O 1
ATOM 1053 N N . MET A 1 128 ? 20.117 2.920 -33.587 1.00 76.56 128 MET A N 1
ATOM 1054 C CA . MET A 1 128 ? 21.560 2.907 -33.332 1.00 76.56 128 MET A CA 1
ATOM 1055 C C . MET A 1 128 ? 22.207 1.610 -33.830 1.00 76.56 128 MET A C 1
ATOM 1057 O O . MET A 1 128 ? 23.232 1.647 -34.506 1.00 76.56 128 MET A O 1
ATOM 1061 N N . LEU A 1 129 ? 21.574 0.456 -33.589 1.00 67.31 129 LEU A N 1
ATOM 1062 C CA . LEU A 1 129 ? 22.051 -0.828 -34.114 1.00 67.31 129 LEU A CA 1
ATOM 1063 C C . LEU A 1 129 ? 22.043 -0.873 -35.651 1.00 67.31 129 LEU A C 1
ATOM 1065 O O . LEU A 1 129 ? 22.967 -1.417 -36.259 1.00 67.31 129 LEU A O 1
ATOM 1069 N N . LEU A 1 130 ? 21.026 -0.293 -36.295 1.00 70.19 130 LEU A N 1
ATOM 1070 C CA . LEU A 1 130 ? 20.950 -0.212 -37.757 1.00 70.19 130 LEU A CA 1
ATOM 1071 C C . LEU A 1 130 ? 22.033 0.703 -38.342 1.00 70.19 130 LEU A C 1
ATOM 1073 O O . LEU A 1 130 ? 22.650 0.346 -39.347 1.00 70.19 130 LEU A O 1
ATOM 1077 N N . GLN A 1 131 ? 22.294 1.846 -37.708 1.00 76.81 131 GLN A N 1
ATOM 1078 C CA . GLN A 1 131 ? 23.367 2.759 -38.105 1.00 76.81 131 GLN A CA 1
ATOM 1079 C C . GLN A 1 131 ? 24.743 2.107 -37.944 1.00 76.81 131 GLN A C 1
ATOM 1081 O O . GLN A 1 131 ? 25.531 2.130 -38.888 1.00 76.81 131 GLN A O 1
ATOM 1086 N N . LEU A 1 132 ? 24.997 1.438 -36.813 1.00 73.62 132 LEU A N 1
ATOM 1087 C CA . LEU A 1 132 ? 26.233 0.683 -36.585 1.00 73.62 132 LEU A CA 1
ATOM 1088 C C . LEU A 1 132 ? 26.440 -0.404 -37.645 1.00 73.62 132 LEU A C 1
ATOM 1090 O O . LEU A 1 132 ? 27.533 -0.532 -38.192 1.00 73.62 132 LEU A O 1
ATOM 1094 N N . LYS A 1 133 ? 25.389 -1.156 -38.001 1.00 72.94 133 LYS A N 1
ATOM 1095 C CA . LYS A 1 133 ? 25.456 -2.159 -39.075 1.00 72.94 133 LYS A CA 1
ATOM 1096 C C . LYS A 1 133 ? 25.838 -1.535 -40.419 1.00 72.94 133 LYS A C 1
ATOM 1098 O O . LYS A 1 133 ? 26.635 -2.117 -41.159 1.00 72.94 133 LYS A O 1
ATOM 1103 N N . LYS A 1 134 ? 25.249 -0.384 -40.754 1.00 76.31 134 LYS A 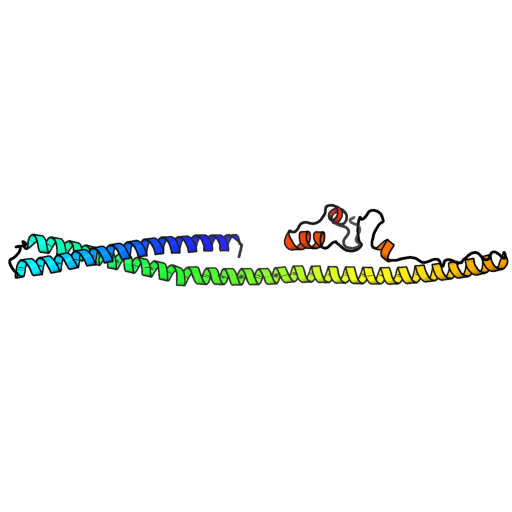N 1
ATOM 1104 C CA . LYS A 1 134 ? 25.545 0.332 -41.999 1.00 76.31 134 LYS A CA 1
ATOM 1105 C C . LYS A 1 134 ? 27.005 0.794 -42.020 1.00 76.31 134 LYS A C 1
ATOM 1107 O O . LYS A 1 134 ? 27.723 0.418 -42.940 1.00 76.31 134 LYS A O 1
ATOM 1112 N N . ALA A 1 135 ? 27.451 1.479 -40.968 1.00 77.19 135 ALA A N 1
ATOM 1113 C CA . ALA A 1 135 ? 28.829 1.948 -40.831 1.00 77.19 135 ALA A CA 1
ATOM 1114 C C . ALA A 1 135 ? 29.844 0.796 -40.895 1.00 77.19 135 ALA A C 1
ATOM 1116 O O . ALA A 1 135 ? 30.805 0.862 -41.648 1.00 77.19 135 ALA A O 1
ATOM 1117 N N . HIS A 1 136 ? 29.595 -0.311 -40.190 1.00 75.25 136 HIS A N 1
ATOM 1118 C CA . HIS A 1 136 ? 30.455 -1.498 -40.236 1.00 75.25 136 HIS A CA 1
ATOM 1119 C C . HIS A 1 136 ? 30.575 -2.091 -41.647 1.00 75.25 136 HIS A C 1
ATOM 1121 O O . HIS A 1 136 ? 31.633 -2.573 -42.042 1.00 75.25 136 HIS A O 1
ATOM 1127 N N . THR A 1 137 ? 29.482 -2.074 -42.413 1.00 75.19 137 THR A N 1
ATOM 1128 C CA . THR A 1 137 ? 29.475 -2.571 -43.795 1.00 75.19 137 THR A CA 1
ATOM 1129 C C . THR A 1 137 ? 30.300 -1.665 -44.708 1.00 75.19 137 THR A C 1
ATOM 1131 O O . THR A 1 137 ? 31.066 -2.169 -45.523 1.00 75.19 137 THR A O 1
ATOM 1134 N N . GLU A 1 138 ? 30.163 -0.346 -44.553 1.00 79.56 138 GLU A N 1
ATOM 1135 C CA . GLU A 1 138 ? 30.935 0.658 -45.297 1.00 79.56 138 GLU A CA 1
ATOM 1136 C C . GLU A 1 138 ? 32.433 0.565 -44.965 1.00 79.56 138 GLU A C 1
ATOM 1138 O O . GLU A 1 138 ? 33.247 0.396 -45.871 1.00 79.56 138 GLU A O 1
ATOM 1143 N N . VAL A 1 139 ? 32.785 0.550 -43.674 1.00 79.94 139 VAL A N 1
ATOM 1144 C CA . VAL A 1 139 ? 34.175 0.441 -43.199 1.00 79.94 139 VAL A CA 1
ATOM 1145 C C . VAL A 1 139 ? 34.824 -0.859 -43.667 1.00 79.94 139 VAL A C 1
ATOM 1147 O O . VAL A 1 139 ? 35.926 -0.830 -44.200 1.00 79.94 139 VAL A O 1
ATOM 1150 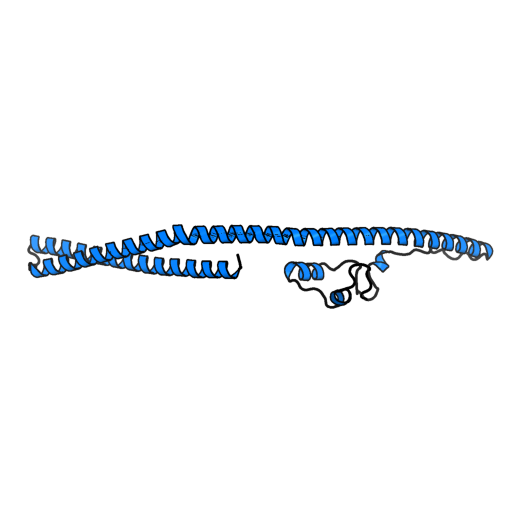N N . ASN A 1 140 ? 34.158 -2.009 -43.536 1.00 77.62 140 ASN A N 1
ATOM 1151 C CA . ASN A 1 140 ? 34.749 -3.271 -43.990 1.00 77.62 140 ASN A CA 1
ATOM 1152 C C . ASN A 1 140 ? 34.923 -3.342 -45.506 1.00 77.62 140 ASN A C 1
ATOM 1154 O O . ASN A 1 140 ? 35.867 -3.980 -45.970 1.00 77.62 140 ASN A O 1
ATOM 1158 N N . ALA A 1 141 ? 34.032 -2.721 -46.283 1.00 80.75 141 ALA A N 1
ATOM 1159 C CA . ALA A 1 141 ? 34.197 -2.652 -47.730 1.00 80.75 141 ALA A CA 1
ATOM 1160 C C . ALA A 1 141 ? 35.461 -1.858 -48.097 1.00 80.75 141 ALA A C 1
ATOM 1162 O O . ALA A 1 141 ? 36.236 -2.303 -48.944 1.00 80.75 141 ALA A O 1
ATOM 1163 N N . GLU A 1 142 ? 35.695 -0.731 -47.422 1.00 84.31 142 GLU A N 1
ATOM 1164 C CA . GLU A 1 142 ? 36.896 0.086 -47.600 1.00 84.31 142 GLU A CA 1
ATOM 1165 C C . GLU A 1 142 ? 38.164 -0.633 -47.118 1.00 84.31 142 GLU A C 1
ATOM 1167 O O . GLU A 1 142 ? 39.136 -0.719 -47.867 1.00 84.31 142 GLU A O 1
ATOM 1172 N N . LEU A 1 143 ? 38.139 -1.235 -45.923 1.00 82.56 143 LEU A N 1
ATOM 1173 C CA . LEU A 1 143 ? 39.262 -2.017 -45.394 1.00 82.56 143 LEU A CA 1
ATOM 1174 C C . LEU A 1 143 ? 39.620 -3.183 -46.310 1.00 82.56 143 LEU A C 1
ATOM 1176 O O . LEU A 1 143 ? 40.791 -3.384 -46.595 1.00 82.56 143 LEU A O 1
ATOM 1180 N N . THR A 1 144 ? 38.626 -3.897 -46.843 1.00 81.75 144 THR A N 1
ATOM 1181 C CA . THR A 1 144 ? 38.855 -4.980 -47.811 1.00 81.75 144 THR A CA 1
ATOM 1182 C C . THR A 1 144 ? 39.499 -4.450 -49.094 1.00 81.75 144 THR A C 1
ATOM 1184 O O . THR A 1 144 ? 40.367 -5.104 -49.671 1.00 81.75 144 THR A O 1
ATOM 1187 N N . ALA A 1 145 ? 39.081 -3.279 -49.581 1.00 83.88 145 ALA A N 1
ATOM 1188 C CA . ALA A 1 145 ? 39.687 -2.670 -50.762 1.00 83.88 145 ALA A CA 1
ATOM 1189 C C . ALA A 1 145 ? 41.157 -2.296 -50.505 1.00 83.88 145 ALA A C 1
ATOM 1191 O O . ALA A 1 145 ? 42.019 -2.659 -51.306 1.00 83.88 145 ALA A O 1
ATOM 1192 N N . LEU A 1 146 ? 41.440 -1.658 -49.366 1.00 85.38 146 LEU A N 1
ATOM 1193 C CA . LEU A 1 146 ? 42.794 -1.301 -48.934 1.00 85.38 146 LEU A CA 1
ATOM 1194 C C . LEU A 1 146 ? 43.679 -2.535 -48.730 1.00 85.38 146 LEU A C 1
ATOM 1196 O O . LEU A 1 146 ? 44.806 -2.557 -49.219 1.00 85.38 146 LEU A O 1
ATOM 1200 N N . ASP A 1 147 ? 43.156 -3.578 -48.085 1.00 82.25 147 ASP A N 1
ATOM 1201 C CA . ASP A 1 147 ? 43.836 -4.861 -47.892 1.00 82.25 147 ASP A CA 1
ATOM 1202 C C . ASP A 1 147 ? 44.284 -5.446 -49.240 1.00 82.25 147 ASP A C 1
ATOM 1204 O O . ASP A 1 147 ? 45.458 -5.788 -49.425 1.00 82.25 147 ASP A O 1
ATOM 1208 N N . ASN A 1 148 ? 43.375 -5.488 -50.218 1.00 80.69 148 ASN A N 1
ATOM 1209 C CA . ASN A 1 148 ? 43.669 -5.986 -51.562 1.00 80.69 148 ASN A CA 1
ATOM 1210 C C . ASN A 1 148 ? 44.704 -5.121 -52.307 1.00 80.69 148 ASN A C 1
ATOM 1212 O O . ASN A 1 148 ? 45.507 -5.638 -53.089 1.00 80.69 148 ASN A O 1
ATOM 1216 N N . GLU A 1 149 ? 44.676 -3.797 -52.133 1.00 83.94 149 GLU A N 1
ATOM 1217 C CA . GLU A 1 149 ? 45.666 -2.896 -52.734 1.00 83.94 149 GLU A CA 1
ATOM 1218 C C . GLU A 1 149 ? 47.055 -3.079 -52.119 1.00 83.94 149 GLU A C 1
ATOM 1220 O O . GLU A 1 149 ? 48.045 -3.156 -52.857 1.00 83.94 149 GLU A O 1
ATOM 1225 N N . LEU A 1 150 ? 47.118 -3.209 -50.792 1.00 81.31 150 LEU A N 1
ATOM 1226 C CA . LEU A 1 150 ? 48.347 -3.461 -50.049 1.00 81.31 150 LEU A CA 1
ATOM 1227 C C . LEU A 1 150 ? 48.986 -4.781 -50.493 1.00 81.31 150 LEU A C 1
ATOM 1229 O O . LEU A 1 150 ? 50.157 -4.796 -50.871 1.00 81.31 150 LEU A O 1
ATOM 1233 N N . GLU A 1 151 ? 48.200 -5.860 -50.555 1.00 79.94 151 GLU A N 1
ATOM 1234 C CA . GLU A 1 151 ? 48.668 -7.179 -50.998 1.00 79.94 151 GLU A CA 1
ATOM 1235 C C . GLU A 1 151 ? 49.276 -7.109 -52.412 1.00 79.94 151 GLU A C 1
ATOM 1237 O O . GLU A 1 151 ? 50.372 -7.616 -52.672 1.00 79.94 151 GLU A O 1
ATOM 1242 N N . ARG A 1 152 ? 48.614 -6.407 -53.343 1.00 81.75 152 ARG A N 1
ATOM 1243 C CA . ARG A 1 152 ? 49.137 -6.203 -54.706 1.00 81.75 152 ARG A CA 1
ATOM 1244 C C . ARG A 1 152 ? 50.451 -5.423 -54.719 1.00 81.75 152 ARG A C 1
ATOM 1246 O O . ARG A 1 152 ? 51.312 -5.711 -55.554 1.00 81.75 152 ARG A O 1
ATOM 1253 N N . ALA A 1 153 ? 50.603 -4.418 -53.859 1.00 80.69 153 ALA A N 1
ATOM 1254 C CA . ALA A 1 153 ? 51.826 -3.626 -53.762 1.00 80.69 153 ALA A CA 1
ATOM 1255 C C . ALA A 1 153 ? 52.993 -4.440 -53.168 1.00 80.69 153 ALA A C 1
ATOM 1257 O O . ALA A 1 153 ? 54.112 -4.391 -53.691 1.00 80.69 153 ALA A O 1
ATOM 1258 N N . GLU A 1 154 ? 52.733 -5.245 -52.138 1.00 80.50 154 GLU A N 1
ATOM 1259 C CA . GLU A 1 154 ? 53.718 -6.142 -51.518 1.00 80.50 154 GLU A CA 1
ATOM 1260 C C . GLU A 1 154 ? 54.209 -7.214 -52.501 1.00 80.50 154 GLU A C 1
ATOM 1262 O O . GLU A 1 154 ? 55.419 -7.401 -52.671 1.00 80.50 154 GLU A O 1
ATOM 1267 N N . LEU A 1 155 ? 53.294 -7.830 -53.262 1.00 79.06 155 LEU A N 1
ATOM 1268 C CA . LEU A 1 155 ? 53.642 -8.787 -54.319 1.00 79.06 155 LEU A CA 1
ATOM 1269 C C . LEU A 1 155 ? 54.585 -8.188 -55.375 1.00 79.06 155 LEU A C 1
ATOM 1271 O O . LEU A 1 155 ? 55.506 -8.866 -55.833 1.00 79.06 155 LEU A O 1
ATOM 1275 N N . ARG A 1 156 ? 54.391 -6.918 -55.756 1.00 80.94 156 ARG A N 1
ATOM 1276 C CA . ARG A 1 156 ? 55.239 -6.229 -56.751 1.00 80.94 156 ARG A CA 1
ATOM 1277 C C . ARG A 1 156 ? 56.644 -5.919 -56.243 1.00 80.94 156 ARG A C 1
ATOM 1279 O O . ARG A 1 156 ? 57.567 -5.835 -57.048 1.00 80.94 156 ARG A O 1
ATOM 1286 N N . THR A 1 157 ? 56.809 -5.730 -54.937 1.00 81.62 157 THR A N 1
ATOM 1287 C CA . THR A 1 157 ? 58.094 -5.368 -54.316 1.00 81.62 157 THR A CA 1
ATOM 1288 C C . THR A 1 157 ? 58.882 -6.581 -53.817 1.00 81.62 157 THR A C 1
ATOM 1290 O O . THR A 1 157 ? 60.024 -6.435 -53.387 1.00 81.62 157 THR A O 1
ATOM 1293 N N . GLY A 1 158 ? 58.309 -7.788 -53.908 1.00 76.00 158 GLY A N 1
ATOM 1294 C CA . GLY A 1 158 ? 58.948 -9.035 -53.478 1.00 76.00 158 GLY A CA 1
ATOM 1295 C C . GLY A 1 158 ? 59.015 -9.208 -51.957 1.00 76.00 158 GLY A C 1
ATOM 1296 O O . GLY A 1 158 ? 59.663 -10.139 -51.478 1.00 76.00 158 GLY A O 1
ATOM 1297 N N . ASN A 1 159 ? 58.348 -8.335 -51.198 1.00 72.44 159 ASN A N 1
ATOM 1298 C CA . ASN A 1 159 ? 58.323 -8.374 -49.744 1.00 72.44 159 ASN A CA 1
ATOM 1299 C C . ASN A 1 159 ? 57.249 -9.378 -49.289 1.00 72.44 159 ASN A C 1
ATOM 1301 O O . ASN A 1 159 ? 56.070 -9.182 -49.554 1.00 72.44 159 ASN A O 1
ATOM 1305 N N . ARG A 1 160 ? 57.651 -10.486 -48.652 1.00 61.06 160 ARG A N 1
ATOM 1306 C CA . ARG A 1 160 ? 56.749 -11.570 -48.199 1.00 61.06 160 ARG A CA 1
ATOM 1307 C C . ARG A 1 160 ? 56.605 -11.598 -46.676 1.00 61.06 160 ARG A C 1
ATOM 1309 O O . ARG A 1 160 ? 56.725 -12.659 -46.061 1.00 61.06 160 ARG A O 1
ATOM 1316 N N . ASN A 1 161 ? 56.420 -10.440 -46.052 1.00 61.84 161 ASN A N 1
ATOM 1317 C CA . ASN A 1 161 ? 56.125 -10.411 -44.622 1.00 61.84 161 ASN A CA 1
ATOM 1318 C C . ASN A 1 161 ? 54.742 -11.022 -44.348 1.00 61.84 161 ASN A C 1
ATOM 1320 O O . ASN A 1 161 ? 53.883 -11.063 -45.225 1.00 61.84 161 ASN A O 1
ATOM 1324 N N . SER A 1 162 ? 54.543 -11.557 -43.139 1.00 56.44 162 SER A N 1
ATOM 1325 C CA . SER A 1 162 ? 53.288 -12.200 -42.743 1.00 56.44 162 SER A CA 1
ATOM 1326 C C . SER A 1 162 ? 52.151 -11.181 -42.749 1.00 56.44 162 SER A C 1
ATOM 1328 O O . SER A 1 162 ? 52.041 -10.370 -41.826 1.00 56.44 162 SER A O 1
ATOM 1330 N N . TYR A 1 163 ? 51.332 -11.238 -43.791 1.00 55.84 163 TYR A N 1
ATOM 1331 C CA . TYR A 1 163 ? 50.158 -10.402 -43.972 1.00 55.84 163 TYR A CA 1
ATOM 1332 C C . TYR A 1 163 ? 49.229 -10.502 -42.754 1.00 55.84 163 TYR A C 1
ATOM 1334 O O . TYR A 1 163 ? 48.795 -11.593 -42.372 1.00 55.84 163 TYR A O 1
ATOM 1342 N N . ARG A 1 164 ? 48.943 -9.362 -42.121 1.00 60.91 164 ARG A N 1
ATOM 1343 C CA . ARG A 1 164 ? 47.850 -9.218 -41.156 1.00 60.91 164 ARG A CA 1
ATOM 1344 C C . ARG A 1 164 ? 46.768 -8.413 -41.856 1.00 60.91 164 ARG A C 1
ATOM 1346 O O . ARG A 1 164 ? 47.022 -7.265 -42.195 1.00 60.91 164 ARG A O 1
ATOM 1353 N N . SER A 1 165 ? 45.608 -9.028 -42.068 1.00 64.94 165 SER A N 1
ATOM 1354 C CA . SER A 1 165 ? 44.434 -8.332 -42.601 1.00 64.94 165 SER A CA 1
ATOM 1355 C C . SER A 1 165 ? 44.093 -7.133 -41.719 1.00 64.94 165 SER A C 1
ATOM 1357 O O . SER A 1 165 ? 44.145 -7.231 -40.486 1.00 64.94 165 SER A O 1
ATOM 1359 N N . LEU A 1 166 ? 43.771 -6.008 -42.351 1.00 72.00 166 LEU A N 1
ATOM 1360 C CA . LEU A 1 166 ? 43.217 -4.849 -41.677 1.00 72.00 166 LEU A CA 1
ATOM 1361 C C . LEU A 1 166 ? 41.790 -5.192 -41.238 1.00 72.00 166 LEU A C 1
ATOM 1363 O O . LEU A 1 166 ? 40.878 -5.340 -42.047 1.00 72.00 166 LEU A O 1
ATOM 1367 N N . SER A 1 167 ? 41.585 -5.309 -39.929 1.00 64.75 167 SER A N 1
ATOM 1368 C CA . SER A 1 167 ? 40.269 -5.559 -39.341 1.00 64.75 167 SER A CA 1
ATOM 1369 C C . SER A 1 167 ? 39.921 -4.493 -38.315 1.00 64.75 167 SER A C 1
ATOM 1371 O O . SER A 1 167 ? 40.792 -4.048 -37.570 1.00 64.75 167 SER A O 1
ATOM 1373 N N . PHE A 1 168 ? 38.639 -4.154 -38.230 1.00 65.44 168 PHE A N 1
ATOM 1374 C CA . PHE A 1 168 ? 38.096 -3.248 -37.227 1.00 65.44 168 PHE A CA 1
ATOM 1375 C C . PHE A 1 168 ? 37.197 -4.025 -36.259 1.00 65.44 168 PHE A C 1
ATOM 1377 O O . PHE A 1 168 ? 36.201 -4.613 -36.687 1.00 65.44 168 PHE A O 1
ATOM 1384 N N . ASP A 1 169 ? 37.533 -4.054 -34.965 1.00 65.19 169 ASP A N 1
ATOM 1385 C CA . ASP A 1 169 ? 36.667 -4.678 -33.960 1.00 65.19 169 ASP A CA 1
ATOM 1386 C C . ASP A 1 169 ? 35.633 -3.665 -33.462 1.00 65.19 169 ASP A C 1
ATOM 1388 O O . ASP A 1 169 ? 35.924 -2.758 -32.687 1.00 65.19 169 ASP A O 1
ATOM 1392 N N . ILE A 1 170 ? 34.378 -3.848 -33.872 1.00 61.66 170 ILE A N 1
ATOM 1393 C CA . ILE A 1 170 ? 33.271 -2.997 -33.425 1.00 61.66 170 ILE A CA 1
ATOM 1394 C C . ILE A 1 170 ? 33.072 -3.024 -31.900 1.00 61.66 170 ILE A C 1
ATOM 1396 O O . ILE A 1 170 ? 32.468 -2.107 -31.350 1.00 61.66 170 ILE A O 1
ATOM 1400 N N . ARG A 1 171 ? 33.586 -4.041 -31.195 1.00 57.19 171 ARG A N 1
ATOM 1401 C CA . ARG A 1 171 ? 33.553 -4.100 -29.727 1.00 57.19 171 ARG A CA 1
ATOM 1402 C C . ARG A 1 171 ? 34.436 -3.028 -29.091 1.00 57.19 171 ARG A C 1
ATOM 1404 O O . ARG A 1 171 ? 34.082 -2.558 -28.017 1.00 57.19 171 ARG A O 1
ATOM 1411 N N . GLU A 1 172 ? 35.505 -2.597 -29.760 1.00 59.19 172 GLU A N 1
ATOM 1412 C CA . GLU A 1 172 ? 36.354 -1.478 -29.318 1.00 59.19 172 GLU A CA 1
ATOM 1413 C C . GLU A 1 172 ? 35.663 -0.114 -29.484 1.00 59.19 172 GLU A C 1
ATOM 1415 O O . GLU A 1 172 ? 36.073 0.858 -28.872 1.00 59.19 172 GLU A O 1
ATOM 1420 N N . VAL A 1 173 ? 34.583 -0.018 -30.268 1.00 56.06 173 VAL A N 1
ATOM 1421 C CA . VAL A 1 173 ? 33.771 1.213 -30.395 1.00 56.06 173 VAL A CA 1
ATOM 1422 C C . VAL A 1 173 ? 32.678 1.286 -29.333 1.00 56.06 173 VAL A C 1
ATOM 1424 O O . VAL A 1 173 ? 32.222 2.364 -28.964 1.00 56.06 173 VAL A O 1
ATOM 1427 N N . LEU A 1 174 ? 32.231 0.130 -28.840 1.00 55.97 174 LEU A N 1
ATOM 1428 C CA . LEU A 1 174 ? 31.226 0.049 -27.778 1.00 55.97 174 LEU A CA 1
ATOM 1429 C C . LEU A 1 174 ? 31.801 0.375 -26.391 1.00 55.97 174 LEU A C 1
ATOM 1431 O O . LEU A 1 174 ? 31.030 0.527 -25.443 1.00 55.97 174 LEU A O 1
ATOM 1435 N N . HIS A 1 175 ? 33.126 0.485 -26.290 1.00 51.06 175 HIS A N 1
ATOM 1436 C CA . HIS A 1 175 ? 33.871 0.828 -25.090 1.00 51.06 175 HIS A CA 1
ATOM 1437 C C . HIS A 1 175 ? 34.944 1.849 -25.469 1.00 51.06 175 HIS A C 1
ATOM 1439 O O . HIS A 1 175 ? 35.907 1.470 -26.126 1.00 51.06 175 HIS A O 1
ATOM 1445 N N . ASP A 1 176 ? 34.827 3.119 -25.070 1.00 49.25 176 ASP A N 1
ATOM 1446 C CA . ASP A 1 176 ? 35.999 3.988 -25.189 1.00 49.25 176 ASP A CA 1
ATOM 1447 C C . ASP A 1 176 ? 37.117 3.470 -24.260 1.00 49.25 176 ASP A C 1
ATOM 1449 O O . ASP A 1 176 ? 36.863 2.847 -23.221 1.00 49.25 176 ASP A O 1
ATOM 1453 N N . GLY A 1 177 ? 38.375 3.661 -24.661 1.00 48.81 177 GLY A N 1
ATOM 1454 C CA . GLY A 1 177 ? 39.546 3.155 -23.934 1.00 48.81 177 GLY A CA 1
ATOM 1455 C C . GLY A 1 177 ? 39.743 3.747 -22.529 1.00 48.81 177 GLY A C 1
ATOM 1456 O O . GLY A 1 177 ? 40.690 3.357 -21.847 1.00 48.81 177 GLY A O 1
ATOM 1457 N N . GLU A 1 178 ? 38.871 4.661 -22.093 1.00 54.78 178 GLU A N 1
ATOM 1458 C CA . GLU A 1 178 ? 38.872 5.318 -20.782 1.00 54.78 178 GLU A CA 1
ATOM 1459 C C . GLU A 1 178 ? 37.698 4.864 -19.891 1.00 54.78 178 GLU A C 1
ATOM 1461 O O . GLU A 1 178 ? 37.595 5.285 -18.737 1.00 54.78 178 GLU A O 1
ATOM 1466 N N . GLY A 1 179 ? 36.839 3.964 -20.385 1.00 49.56 179 GLY A N 1
ATOM 1467 C CA . GLY A 1 179 ? 35.711 3.410 -19.639 1.00 49.56 179 GLY A CA 1
ATOM 1468 C C . GLY A 1 179 ? 34.520 4.359 -19.502 1.00 49.56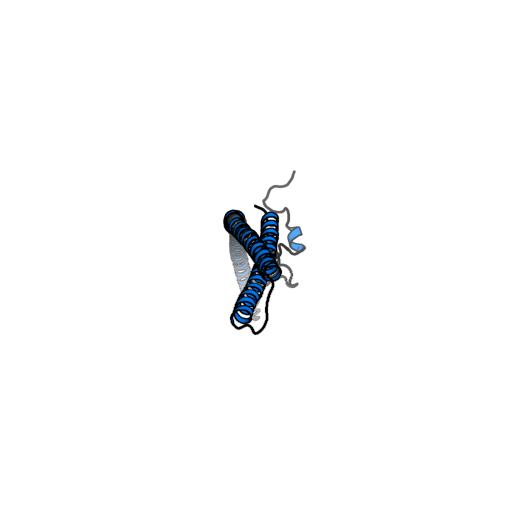 179 GLY A C 1
ATOM 1469 O O . GLY A 1 179 ? 33.650 4.103 -18.668 1.00 49.56 179 GLY A O 1
ATOM 1470 N N . ASN A 1 180 ? 34.449 5.424 -20.304 1.00 52.19 180 ASN A N 1
ATOM 1471 C CA . ASN A 1 180 ? 33.346 6.374 -20.276 1.00 52.19 180 ASN A CA 1
ATOM 1472 C C . ASN A 1 180 ? 32.466 6.225 -21.523 1.00 52.19 180 ASN A C 1
ATOM 1474 O O . ASN A 1 180 ? 32.928 6.133 -22.650 1.00 52.19 180 ASN A O 1
ATOM 1478 N N . ILE A 1 181 ? 31.153 6.215 -21.293 1.00 53.84 181 ILE A N 1
ATOM 1479 C CA . ILE A 1 181 ? 30.097 6.199 -22.314 1.00 53.84 181 ILE A CA 1
ATOM 1480 C C . ILE A 1 181 ? 30.141 4.951 -23.207 1.00 53.84 181 ILE A C 1
ATOM 1482 O O . ILE A 1 181 ? 30.585 4.947 -24.353 1.00 53.84 181 ILE A O 1
ATOM 1486 N N . GLY A 1 182 ? 29.531 3.883 -22.698 1.00 53.41 182 GLY A N 1
ATOM 1487 C CA . GLY A 1 182 ? 28.909 2.926 -23.597 1.00 53.41 182 GLY A CA 1
ATOM 1488 C C . GLY A 1 182 ? 27.747 3.607 -24.322 1.00 53.41 182 GLY A C 1
ATOM 1489 O O . GLY A 1 182 ? 26.968 4.345 -23.726 1.00 53.41 182 GLY A O 1
ATOM 1490 N N . ILE A 1 183 ? 27.567 3.284 -25.599 1.00 56.34 183 ILE A N 1
ATOM 1491 C CA . ILE A 1 183 ? 26.365 3.573 -26.408 1.00 56.34 183 ILE A CA 1
ATOM 1492 C C . ILE A 1 183 ? 25.056 3.131 -25.693 1.00 56.34 183 ILE A C 1
ATOM 1494 O O . ILE A 1 183 ? 23.950 3.503 -26.083 1.00 56.34 183 ILE A O 1
ATOM 1498 N N . LEU A 1 184 ? 25.169 2.324 -24.634 1.00 62.19 184 LEU A N 1
ATOM 1499 C CA . LEU A 1 184 ? 24.087 1.856 -23.783 1.00 62.19 184 LEU A CA 1
ATOM 1500 C C . LEU A 1 184 ? 24.344 2.257 -22.321 1.00 62.19 184 LEU A C 1
ATOM 1502 O O . LEU A 1 184 ? 25.477 2.107 -21.857 1.00 62.19 184 LEU A O 1
ATOM 1506 N N . PRO A 1 185 ? 23.303 2.668 -21.574 1.00 65.19 185 PRO A N 1
ATOM 1507 C CA . PRO A 1 185 ? 23.417 2.881 -20.137 1.00 65.19 185 PRO A CA 1
ATOM 1508 C C . PRO A 1 185 ? 23.816 1.581 -19.433 1.00 65.19 185 PRO A C 1
ATOM 1510 O O . PRO A 1 185 ? 23.397 0.482 -19.818 1.00 65.19 185 PRO A O 1
ATOM 1513 N N . THR A 1 186 ? 24.609 1.703 -18.375 1.00 71.38 186 THR A N 1
ATOM 1514 C CA . THR A 1 186 ? 24.918 0.581 -17.489 1.00 71.38 186 THR A CA 1
ATOM 1515 C C . THR A 1 186 ? 23.671 0.146 -16.716 1.00 71.38 186 THR A C 1
ATOM 1517 O O . THR A 1 186 ? 22.701 0.891 -16.558 1.00 71.38 186 THR A O 1
ATOM 1520 N N . TYR A 1 187 ? 23.702 -1.076 -16.177 1.00 70.69 187 TYR A N 1
ATOM 1521 C CA . TYR A 1 187 ? 22.614 -1.575 -15.334 1.00 70.69 187 TYR A CA 1
ATOM 1522 C C . TYR A 1 187 ? 22.362 -0.672 -14.114 1.00 70.69 187 TYR A C 1
ATOM 1524 O O . TYR A 1 187 ? 21.213 -0.425 -13.767 1.00 70.69 187 TYR A O 1
ATOM 1532 N N . ALA A 1 188 ? 23.424 -0.147 -13.493 1.00 75.62 188 ALA A N 1
ATOM 1533 C CA . ALA A 1 188 ? 23.316 0.724 -12.325 1.00 75.62 188 ALA A CA 1
ATOM 1534 C C . ALA A 1 188 ? 22.660 2.072 -12.662 1.00 75.62 188 ALA A C 1
ATOM 1536 O O . ALA A 1 188 ? 21.814 2.544 -11.908 1.00 75.62 188 ALA A O 1
ATOM 1537 N N . GLU A 1 189 ? 23.007 2.665 -13.806 1.00 74.69 189 GLU A N 1
ATOM 1538 C CA . GLU A 1 189 ? 22.398 3.917 -14.270 1.00 74.69 189 GLU A CA 1
ATOM 1539 C C . GLU A 1 189 ? 20.915 3.725 -14.596 1.00 74.69 189 GLU A C 1
ATOM 1541 O O . GLU A 1 189 ? 20.088 4.559 -14.232 1.00 74.69 189 GLU A O 1
ATOM 1546 N N . PHE A 1 190 ? 20.558 2.594 -15.213 1.00 75.38 190 PHE A N 1
ATOM 1547 C CA . PHE A 1 190 ? 19.162 2.250 -15.473 1.00 75.38 190 PHE A CA 1
ATOM 1548 C C . PHE A 1 190 ? 18.365 2.048 -14.176 1.00 75.38 190 PHE A C 1
ATOM 1550 O O . PHE A 1 190 ? 17.268 2.586 -14.037 1.00 75.38 190 PHE A O 1
ATOM 1557 N N . ASP A 1 191 ? 18.915 1.298 -13.219 1.00 76.88 191 ASP A N 1
ATOM 1558 C CA . ASP A 1 191 ? 18.275 1.017 -11.930 1.00 76.88 191 ASP A CA 1
ATOM 1559 C C . ASP A 1 191 ? 18.046 2.306 -11.122 1.00 76.88 191 ASP A C 1
ATOM 1561 O O . ASP A 1 191 ? 16.951 2.535 -10.601 1.00 76.88 191 ASP A O 1
ATOM 1565 N N . SER A 1 192 ? 19.046 3.195 -11.086 1.00 77.81 192 SER A N 1
ATOM 1566 C CA . SER A 1 192 ? 18.944 4.492 -10.409 1.00 77.81 192 SER A CA 1
ATOM 1567 C C . SER A 1 192 ? 17.896 5.395 -11.063 1.00 77.81 192 SER A C 1
ATOM 1569 O O . SER A 1 192 ? 17.039 5.948 -10.371 1.00 77.81 192 SER A O 1
ATOM 1571 N N . ALA A 1 193 ? 17.882 5.478 -12.395 1.00 81.25 193 ALA A N 1
ATOM 1572 C CA . ALA A 1 193 ? 16.907 6.294 -13.110 1.00 81.25 193 ALA A CA 1
ATOM 1573 C C . ALA A 1 193 ? 15.479 5.762 -12.924 1.00 81.25 193 ALA A C 1
ATOM 1575 O O . ALA A 1 193 ? 14.559 6.528 -12.644 1.00 81.25 193 ALA A O 1
ATOM 1576 N N . PHE A 1 194 ? 15.288 4.444 -13.025 1.00 76.56 194 PHE A N 1
ATOM 1577 C CA . PHE A 1 194 ? 13.962 3.833 -12.987 1.00 76.56 194 PHE A CA 1
ATOM 1578 C C . PHE A 1 194 ? 13.360 3.782 -11.577 1.00 76.56 194 PHE A C 1
ATOM 1580 O O . PHE A 1 194 ? 12.195 4.133 -11.394 1.00 76.56 194 PHE A O 1
ATOM 1587 N N . TYR A 1 195 ? 14.128 3.349 -10.573 1.00 81.81 195 TYR A N 1
ATOM 1588 C CA . TYR A 1 195 ? 13.603 3.166 -9.215 1.00 81.81 195 TYR A CA 1
ATOM 1589 C C . TYR A 1 195 ? 13.774 4.389 -8.319 1.00 81.81 195 TYR A C 1
ATOM 1591 O O . TYR A 1 195 ? 13.019 4.535 -7.356 1.00 81.81 195 TYR A O 1
ATOM 1599 N N . ARG A 1 196 ? 14.759 5.249 -8.602 1.00 84.12 196 ARG A N 1
ATOM 1600 C CA . ARG A 1 196 ? 15.090 6.408 -7.755 1.00 84.12 196 ARG A CA 1
ATOM 1601 C C . ARG A 1 196 ? 14.827 7.747 -8.437 1.00 84.12 196 ARG A C 1
ATOM 1603 O O . ARG A 1 196 ? 14.771 8.756 -7.745 1.00 84.12 196 ARG A O 1
ATOM 1610 N N . GLY A 1 197 ? 14.613 7.765 -9.756 1.00 82.31 197 GLY A N 1
ATOM 1611 C CA . GLY A 1 197 ? 14.467 9.007 -10.520 1.00 82.31 197 GLY A CA 1
ATOM 1612 C C . GLY A 1 197 ? 15.775 9.794 -10.629 1.00 82.31 197 GLY A C 1
ATOM 1613 O O . GLY A 1 197 ? 15.745 10.996 -10.868 1.00 82.31 197 GLY A O 1
ATOM 1614 N N . GLU A 1 198 ? 16.914 9.133 -10.418 1.00 85.50 198 GLU A N 1
ATOM 1615 C CA . GLU A 1 198 ? 18.239 9.749 -10.417 1.00 85.50 198 GLU A CA 1
ATOM 1616 C C . GLU A 1 198 ? 18.965 9.399 -11.717 1.00 85.50 198 GLU A C 1
ATOM 1618 O O . GLU A 1 198 ? 19.169 8.221 -12.013 1.00 85.50 198 GLU A O 1
ATOM 1623 N N . VAL A 1 199 ? 19.382 10.409 -12.482 1.00 80.44 199 VAL A N 1
ATOM 1624 C CA . VAL A 1 199 ? 20.216 10.231 -13.679 1.00 80.44 199 VAL A CA 1
ATOM 1625 C C . VAL A 1 199 ? 21.630 10.767 -13.431 1.00 80.44 199 VAL A C 1
ATOM 1627 O O . VAL A 1 199 ? 21.784 11.741 -12.692 1.00 80.44 199 VAL A O 1
ATOM 1630 N N . PRO A 1 200 ? 22.672 10.152 -14.016 1.00 74.44 200 PRO A N 1
ATOM 1631 C CA . PRO A 1 200 ? 24.044 10.640 -13.892 1.00 74.44 200 PRO A CA 1
ATOM 1632 C C . PRO A 1 200 ? 24.230 12.057 -14.443 1.00 74.44 200 PRO A C 1
ATOM 1634 O O . PRO A 1 200 ? 23.588 12.429 -15.423 1.00 74.44 200 PRO A O 1
ATOM 1637 N N . ASP A 1 201 ? 25.202 12.800 -13.905 1.00 77.75 201 ASP A N 1
ATOM 1638 C CA . ASP A 1 201 ? 25.482 14.190 -14.304 1.00 77.75 201 ASP A CA 1
ATOM 1639 C C . ASP A 1 201 ? 25.738 14.364 -15.811 1.00 77.75 201 ASP A C 1
ATOM 1641 O O . ASP A 1 201 ? 25.403 15.390 -16.404 1.00 77.75 201 ASP A O 1
ATOM 1645 N N . TRP A 1 202 ? 26.327 13.355 -16.458 1.00 72.25 202 TRP A N 1
ATOM 1646 C CA . TRP A 1 202 ? 26.587 13.392 -17.895 1.00 72.25 202 TRP A CA 1
ATOM 1647 C C . TRP A 1 202 ? 25.299 13.394 -18.727 1.00 72.25 202 TRP A C 1
ATOM 1649 O O . TRP A 1 202 ? 25.312 13.944 -19.826 1.00 72.25 202 TRP A O 1
ATOM 1659 N N . ALA A 1 203 ? 24.198 12.828 -18.218 1.00 72.12 203 ALA A N 1
ATOM 1660 C CA . ALA A 1 203 ? 22.925 12.760 -18.931 1.00 72.12 203 ALA A CA 1
ATOM 1661 C C . ALA A 1 203 ? 22.333 14.159 -19.161 1.00 72.12 203 ALA A C 1
ATOM 1663 O O . ALA A 1 203 ? 21.764 14.413 -20.220 1.00 72.12 203 ALA A O 1
ATOM 1664 N N . TYR A 1 204 ? 22.559 15.096 -18.231 1.00 78.38 204 TYR A N 1
ATOM 1665 C CA . TYR A 1 204 ? 22.109 16.486 -18.364 1.00 78.38 204 TYR A CA 1
ATOM 1666 C C . TYR A 1 204 ? 22.794 17.244 -19.505 1.00 78.38 204 TYR A C 1
ATOM 1668 O O . TYR A 1 204 ? 22.253 18.231 -19.989 1.00 78.38 204 TYR A O 1
ATOM 1676 N N . LYS A 1 205 ? 23.953 16.780 -19.998 1.00 68.50 205 LYS A N 1
ATOM 1677 C CA . LYS A 1 205 ? 24.595 17.378 -21.185 1.00 68.50 205 LYS A CA 1
ATOM 1678 C C . LYS A 1 205 ? 23.749 17.231 -22.450 1.00 68.50 205 LYS A C 1
ATOM 1680 O O . LYS A 1 205 ? 23.959 17.977 -23.395 1.00 68.50 205 LYS A O 1
ATOM 1685 N N . TYR A 1 206 ? 22.826 16.274 -22.451 1.00 66.06 206 TYR A N 1
ATOM 1686 C CA . TYR A 1 206 ? 21.943 15.956 -23.569 1.00 66.06 206 TYR A CA 1
ATOM 1687 C C . TYR A 1 206 ? 20.501 16.430 -23.321 1.00 66.06 206 TYR A C 1
ATOM 1689 O O . TYR A 1 206 ? 19.608 16.190 -24.138 1.00 66.06 206 TYR A O 1
ATOM 1697 N N . GLU A 1 207 ? 20.247 17.092 -22.187 1.00 58.31 207 GLU A N 1
ATOM 1698 C CA . GLU A 1 207 ? 18.945 17.668 -21.865 1.00 58.31 207 GLU A CA 1
ATOM 1699 C C . GLU A 1 207 ? 18.717 18.903 -22.757 1.00 58.31 207 GLU A C 1
ATOM 1701 O O . GLU A 1 207 ? 19.375 19.926 -22.600 1.00 58.31 207 GLU A O 1
ATOM 1706 N N . GLY A 1 208 ? 17.826 18.777 -23.748 1.00 53.12 208 GLY A N 1
ATOM 1707 C CA . GLY A 1 208 ? 17.533 19.827 -24.739 1.00 53.12 208 GLY A CA 1
ATOM 1708 C C . GLY A 1 208 ? 17.920 19.498 -26.187 1.00 53.12 208 GLY A C 1
ATOM 1709 O O . GLY A 1 208 ? 17.500 20.204 -27.093 1.00 53.12 208 GLY A O 1
ATOM 1710 N N . GLU A 1 209 ? 18.635 18.398 -26.449 1.00 56.22 209 GLU A N 1
ATOM 1711 C CA . GLU A 1 209 ? 19.002 17.990 -27.822 1.00 56.22 209 GLU A CA 1
ATOM 1712 C C . GLU A 1 209 ? 17.919 17.156 -28.539 1.00 56.22 209 GLU A C 1
ATOM 1714 O O . GLU A 1 209 ? 18.135 16.649 -29.645 1.00 56.22 209 GLU A O 1
ATOM 1719 N N . ARG A 1 210 ? 16.735 16.986 -27.932 1.00 45.16 210 ARG A N 1
ATOM 1720 C CA . ARG A 1 210 ? 15.649 16.226 -28.560 1.00 45.16 210 ARG A CA 1
ATOM 1721 C C . ARG A 1 210 ? 14.991 17.034 -29.677 1.00 45.16 210 ARG A C 1
ATOM 1723 O O . ARG A 1 210 ? 14.301 18.015 -29.432 1.00 45.16 210 ARG A O 1
ATOM 1730 N N . ASP A 1 211 ? 15.180 16.500 -30.880 1.00 46.84 211 ASP A N 1
ATOM 1731 C CA . ASP A 1 211 ? 14.518 16.812 -32.143 1.00 46.84 211 ASP A CA 1
ATOM 1732 C C . ASP A 1 211 ? 14.902 18.136 -32.798 1.00 46.84 211 ASP A C 1
ATOM 1734 O O . ASP A 1 211 ? 14.112 19.065 -32.791 1.00 46.84 211 ASP A O 1
ATOM 1738 N N . GLY A 1 212 ? 16.059 18.171 -33.474 1.00 46.25 212 GLY A N 1
ATOM 1739 C CA . GLY A 1 212 ? 16.202 18.699 -34.847 1.00 46.25 212 GLY A CA 1
ATOM 1740 C C . GLY A 1 212 ? 15.612 20.073 -35.210 1.00 46.25 212 GLY A C 1
ATOM 1741 O O . GLY A 1 212 ? 15.494 20.376 -36.397 1.00 46.25 212 GLY A O 1
ATOM 1742 N N . VAL A 1 213 ? 15.250 20.905 -34.243 1.00 40.88 213 VAL A N 1
ATOM 1743 C CA . VAL A 1 213 ? 14.704 22.242 -34.423 1.00 40.88 213 VAL A CA 1
ATOM 1744 C C . VAL A 1 213 ? 15.662 23.181 -33.703 1.00 40.88 213 VAL A C 1
ATOM 1746 O O . VAL A 1 213 ? 15.771 23.111 -32.481 1.00 40.88 213 VAL A O 1
ATOM 1749 N N . PRO A 1 214 ? 16.394 24.039 -34.432 1.00 37.38 214 PRO A N 1
ATOM 1750 C CA . PRO A 1 214 ? 17.163 25.089 -33.793 1.00 37.38 214 PRO A CA 1
ATOM 1751 C C . PRO A 1 214 ? 16.189 26.042 -33.093 1.00 37.38 214 PRO A C 1
ATOM 1753 O O . PRO A 1 214 ? 15.259 26.545 -33.730 1.00 37.38 214 PRO A O 1
ATOM 1756 N N . GLU A 1 215 ? 16.398 26.290 -31.799 1.00 43.34 215 GLU A N 1
ATOM 1757 C CA . GLU A 1 215 ? 15.784 27.437 -31.130 1.00 43.34 215 GLU A CA 1
ATOM 1758 C C . GLU A 1 215 ? 16.291 28.728 -31.794 1.00 43.34 215 GLU A C 1
ATOM 1760 O O . GLU A 1 215 ? 17.482 28.864 -32.093 1.00 43.34 215 GLU A O 1
ATOM 1765 N N . ALA A 1 216 ? 15.349 29.620 -32.104 1.00 39.03 216 ALA A N 1
ATOM 1766 C CA . ALA A 1 216 ? 15.563 30.891 -32.794 1.00 39.03 216 ALA A CA 1
ATOM 1767 C C . ALA A 1 216 ? 16.068 31.997 -31.859 1.00 39.03 216 ALA A C 1
ATOM 1769 O O . ALA A 1 216 ? 15.658 32.001 -30.676 1.00 39.03 216 ALA A O 1
#

pLDDT: mean 78.06, std 13.67, range [37.38, 96.62]